Protein AF-A0A356VYY8-F1 (afdb_monomer)

Nearest PDB structures (foldseek):
  8age-assembly1_A  TM=6.177E-01  e=4.847E-01  Saccharomyces cerevisiae

Radius of gyration: 19.83 Å; Cα contacts (8 Å, |Δi|>4): 310; chains: 1; bounding box: 55×35×54 Å

Foldseek 3Di:
DALVCLLVLQLVVLLVVLVVVCCVVQAPPNHDDFPADDLLVVQQLVLLLVVLCVLVVNADQQFDCPPPRTHRNLVVCQAQPLDPLSVCSVVDHSVCSRRVLSVLLSVLLSLLLNLQLVLCVVVPVPDGNVRSSVRSSCLSVDPCCVPCVNSVLVSQLSSLVSQLVVQLVCCQPPVRLVSNLQSLLSSCSSHVVCNVVVVVVSVVVLVVCCVPPNDPVCSVVSVVSVVVSNVSSVVVCCVSVPD

pLDDT: mean 92.06, std 8.02, range [55.75, 98.44]

Mean predicted aligned error: 4.68 Å

Sequence (243 aa):
MSKRHSFWAAPALTAAVLLSVYAAYGLYPFGTHTVSWCDMNQQVIPFLMDFGDILRGKTGLFLNLQNGAGMNFWGVFLFFLSSPFSFLAAFVEKGQMYYFVNILLLLKMMTCSVCACLFFVRRFPQLDFLQTTALGVMYAFCGYTMFYYQNIVWLDVMSLFPLLLLGFGRLIRRGKILLYTLAFAAVLTVNFYLCYMVTAFLVLAFGAYLLLCVKREERRGKILLFGLSTLTGALMTGVVWLP

Structure (mmCIF, N/CA/C/O backbone):
data_AF-A0A356VYY8-F1
#
_entry.id   AF-A0A356VYY8-F1
#
loop_
_atom_site.group_PDB
_atom_site.id
_atom_site.type_symbol
_atom_site.label_atom_id
_atom_site.label_alt_id
_atom_site.label_comp_id
_atom_site.label_asym_id
_atom_site.label_entity_id
_atom_site.label_seq_id
_atom_site.pdbx_PDB_ins_code
_atom_site.Cartn_x
_atom_site.Cartn_y
_atom_site.Cartn_z
_atom_site.occupancy
_atom_site.B_iso_or_equiv
_atom_site.auth_seq_id
_atom_site.auth_comp_id
_atom_site.auth_asym_id
_atom_site.auth_atom_id
_atom_site.pdbx_PDB_model_num
ATOM 1 N N . MET A 1 1 ? 11.292 15.832 17.774 1.00 66.69 1 MET A N 1
ATOM 2 C CA . MET A 1 1 ? 10.715 15.891 16.406 1.00 66.69 1 MET A CA 1
ATOM 3 C C . MET A 1 1 ? 9.224 15.581 16.463 1.00 66.69 1 MET A C 1
ATOM 5 O O . MET A 1 1 ? 8.836 14.693 17.210 1.00 66.69 1 MET A O 1
ATOM 9 N N . SER A 1 2 ? 8.377 16.293 15.707 1.00 80.06 2 SER A N 1
ATOM 10 C CA . SER A 1 2 ? 6.934 15.981 15.663 1.00 80.06 2 SER A CA 1
ATOM 11 C C . SER A 1 2 ? 6.681 14.603 15.047 1.00 80.06 2 SER A C 1
ATOM 13 O O . SER A 1 2 ? 7.279 14.266 14.027 1.00 80.06 2 SER A O 1
ATOM 15 N N . LYS A 1 3 ? 5.738 13.848 15.619 1.00 80.38 3 LYS A N 1
ATOM 16 C CA . LYS A 1 3 ? 5.298 12.521 15.154 1.00 80.38 3 LYS A CA 1
ATOM 17 C C . LYS A 1 3 ? 4.806 12.511 13.701 1.00 80.38 3 LYS A C 1
ATOM 19 O O . LYS A 1 3 ? 4.837 11.484 13.037 1.00 80.38 3 LYS A O 1
ATOM 24 N N . ARG A 1 4 ? 4.382 13.663 13.170 1.00 84.44 4 ARG A N 1
ATOM 25 C CA . ARG A 1 4 ? 3.999 13.794 11.753 1.00 84.44 4 ARG A CA 1
ATOM 26 C C . ARG A 1 4 ? 5.180 13.619 10.797 1.00 84.44 4 ARG A C 1
ATOM 28 O O . ARG A 1 4 ? 4.967 13.180 9.674 1.00 84.44 4 ARG A O 1
ATOM 35 N N . HIS A 1 5 ? 6.408 13.895 11.239 1.00 90.62 5 HIS A N 1
ATOM 36 C CA . HIS A 1 5 ? 7.598 13.665 10.418 1.00 90.62 5 HIS A CA 1
ATOM 37 C C . HIS A 1 5 ? 7.853 12.175 10.165 1.00 90.62 5 HIS A C 1
ATOM 39 O O . HIS A 1 5 ? 8.545 11.849 9.206 1.00 90.62 5 HIS A O 1
ATOM 45 N N . SER A 1 6 ? 7.263 11.264 10.955 1.00 90.25 6 SER A N 1
ATOM 46 C CA . SER A 1 6 ? 7.375 9.819 10.719 1.00 90.25 6 SER A CA 1
ATOM 47 C C . SER A 1 6 ? 6.840 9.410 9.345 1.00 90.25 6 SER A C 1
ATOM 49 O O . SER A 1 6 ? 7.325 8.438 8.781 1.00 90.25 6 SER A O 1
ATOM 51 N N . PHE A 1 7 ? 5.900 10.170 8.766 1.00 92.62 7 PHE A N 1
ATOM 52 C CA . PHE A 1 7 ? 5.378 9.902 7.420 1.00 92.62 7 PHE A CA 1
ATOM 53 C C . PHE A 1 7 ? 6.417 10.086 6.311 1.00 92.62 7 PHE A C 1
ATOM 55 O O . PHE A 1 7 ? 6.259 9.502 5.249 1.00 92.62 7 PHE A O 1
ATOM 62 N N . TRP A 1 8 ? 7.477 10.857 6.559 1.00 94.62 8 TRP A N 1
ATOM 63 C CA . TRP A 1 8 ? 8.580 11.050 5.615 1.00 94.62 8 TRP A CA 1
ATOM 64 C C . TRP A 1 8 ? 9.828 10.284 6.047 1.00 94.62 8 TRP A C 1
ATOM 66 O O . TRP A 1 8 ? 10.513 9.696 5.218 1.00 94.62 8 TRP A O 1
ATOM 76 N N . ALA A 1 9 ? 10.093 10.232 7.353 1.00 96.06 9 ALA A N 1
ATOM 77 C CA . ALA A 1 9 ? 11.253 9.537 7.893 1.00 96.06 9 ALA A CA 1
ATOM 78 C C . ALA A 1 9 ? 11.191 8.022 7.655 1.00 96.06 9 ALA A C 1
ATOM 80 O O . ALA A 1 9 ? 12.201 7.427 7.301 1.00 96.06 9 ALA A O 1
ATOM 81 N N . ALA A 1 10 ? 10.019 7.396 7.807 1.00 96.69 10 ALA A N 1
ATOM 82 C CA . ALA A 1 10 ? 9.875 5.953 7.637 1.00 96.69 10 ALA A CA 1
ATOM 83 C C . ALA A 1 10 ? 10.127 5.471 6.198 1.00 96.69 10 ALA A C 1
ATOM 85 O O . ALA A 1 10 ? 10.974 4.595 6.033 1.00 96.69 10 ALA A O 1
ATOM 86 N N . PRO A 1 11 ? 9.499 6.032 5.141 1.00 97.62 11 PRO A N 1
ATOM 87 C CA . PRO A 1 11 ? 9.832 5.643 3.771 1.00 97.62 11 PRO A CA 1
ATOM 88 C C . PRO A 1 11 ? 11.268 6.005 3.400 1.00 97.62 11 PRO A C 1
ATOM 90 O O . PRO A 1 11 ? 11.911 5.219 2.717 1.00 97.62 11 PRO A O 1
ATOM 93 N N . ALA A 1 12 ? 11.792 7.150 3.854 1.00 98.06 12 ALA A N 1
ATOM 94 C CA . ALA A 1 12 ? 13.172 7.538 3.570 1.00 98.06 12 ALA A CA 1
ATOM 95 C C . ALA A 1 12 ? 14.175 6.561 4.196 1.00 98.06 12 ALA A C 1
ATOM 97 O O . ALA A 1 12 ? 15.125 6.152 3.535 1.00 98.06 12 ALA A O 1
ATOM 98 N N . LEU A 1 13 ? 13.940 6.131 5.439 1.00 98.00 13 LEU A N 1
ATOM 99 C CA . LEU A 1 13 ? 14.772 5.132 6.101 1.00 98.00 13 LEU A CA 1
ATOM 100 C C . LEU A 1 13 ? 14.615 3.753 5.448 1.00 98.00 13 LEU A C 1
ATOM 102 O O . LEU A 1 13 ? 15.611 3.071 5.232 1.00 98.00 13 LEU A O 1
ATOM 106 N N . THR A 1 14 ? 13.394 3.363 5.065 1.00 98.38 14 THR A N 1
ATOM 107 C CA . THR A 1 14 ? 13.168 2.133 4.294 1.00 98.38 14 THR A CA 1
ATOM 108 C C . THR A 1 14 ? 13.942 2.149 2.978 1.00 98.38 14 THR A C 1
ATOM 110 O O . THR A 1 14 ? 14.605 1.168 2.646 1.00 98.38 14 THR A O 1
ATOM 113 N N . ALA A 1 15 ? 13.905 3.274 2.264 1.00 98.38 15 ALA A N 1
ATOM 114 C CA . ALA A 1 15 ? 14.651 3.457 1.032 1.00 98.38 15 ALA A CA 1
ATOM 115 C C . ALA A 1 15 ? 16.159 3.405 1.271 1.00 98.38 15 ALA A C 1
ATOM 117 O O . ALA A 1 15 ? 16.848 2.685 0.565 1.00 98.38 15 ALA A O 1
ATOM 118 N N . ALA A 1 16 ? 16.668 4.105 2.286 1.00 98.38 16 ALA A N 1
ATOM 119 C CA . ALA A 1 16 ? 18.091 4.120 2.610 1.00 98.38 16 ALA A CA 1
ATOM 120 C C . ALA A 1 16 ? 18.631 2.715 2.918 1.00 98.38 16 ALA A C 1
ATOM 122 O O . ALA A 1 16 ? 19.694 2.351 2.425 1.00 98.38 16 ALA A O 1
ATOM 123 N N . VAL A 1 17 ? 17.884 1.911 3.682 1.00 98.25 17 VAL A N 1
ATOM 124 C CA . VAL A 1 17 ? 18.267 0.526 3.999 1.00 98.25 17 VAL A CA 1
ATOM 125 C C . VAL A 1 17 ? 18.224 -0.362 2.755 1.00 98.25 17 VAL A C 1
ATOM 127 O O . VAL A 1 17 ? 19.149 -1.131 2.524 1.00 98.25 17 VAL A O 1
ATOM 130 N N . LEU A 1 18 ? 17.184 -0.266 1.922 1.00 98.00 18 LEU A N 1
ATOM 131 C CA . LEU A 1 18 ? 17.123 -1.092 0.713 1.00 98.00 18 LEU A CA 1
ATOM 132 C C . LEU A 1 18 ? 18.189 -0.678 -0.314 1.00 98.00 18 LEU A C 1
ATOM 134 O O . LEU A 1 18 ? 18.828 -1.528 -0.925 1.00 98.00 18 LEU A O 1
ATOM 138 N N . LEU A 1 19 ? 18.425 0.625 -0.472 1.00 98.25 19 LEU A N 1
ATOM 139 C CA . LEU A 1 19 ? 19.441 1.164 -1.372 1.00 98.25 19 LEU A CA 1
ATOM 140 C C . LEU A 1 19 ? 20.862 0.834 -0.908 1.00 98.25 19 LEU A C 1
ATOM 142 O O . LEU A 1 19 ? 21.721 0.619 -1.757 1.00 98.25 19 LEU A O 1
ATOM 146 N N . SER A 1 20 ? 21.126 0.747 0.401 1.00 98.19 20 SER A N 1
ATOM 147 C CA . SER A 1 20 ? 22.436 0.300 0.888 1.00 98.19 20 SER A CA 1
ATOM 148 C C . SER A 1 20 ? 22.688 -1.172 0.561 1.00 98.19 20 SER A C 1
ATOM 150 O O . SER A 1 20 ? 23.794 -1.519 0.152 1.00 98.19 20 SER A O 1
ATOM 152 N N . VAL A 1 21 ? 21.655 -2.022 0.636 1.00 97.06 21 VAL A N 1
ATOM 153 C CA . VAL A 1 21 ? 21.721 -3.404 0.135 1.00 97.06 21 VAL A CA 1
ATOM 154 C C . VAL A 1 21 ? 21.967 -3.407 -1.373 1.00 97.06 21 VAL A C 1
ATOM 156 O O . VAL A 1 21 ? 22.834 -4.137 -1.847 1.00 97.06 21 VAL A O 1
ATOM 159 N N . TYR A 1 22 ? 21.273 -2.559 -2.135 1.00 97.81 22 TYR A N 1
ATOM 160 C CA . TYR A 1 22 ? 21.489 -2.484 -3.580 1.00 97.81 22 TYR A CA 1
ATOM 161 C C . TYR A 1 22 ? 22.918 -2.069 -3.931 1.00 97.81 22 TYR A C 1
ATOM 163 O O . TYR A 1 22 ? 23.530 -2.684 -4.799 1.00 97.81 22 TYR A O 1
ATOM 171 N N . ALA A 1 23 ? 23.474 -1.085 -3.225 1.00 97.75 23 ALA A N 1
ATOM 172 C CA . ALA A 1 23 ? 24.856 -0.661 -3.405 1.00 97.75 23 ALA A CA 1
ATOM 173 C C . ALA A 1 23 ? 25.851 -1.776 -3.045 1.00 97.75 23 ALA A C 1
ATOM 175 O O . ALA A 1 23 ? 26.786 -2.023 -3.802 1.00 97.75 23 ALA A O 1
ATOM 176 N N . ALA A 1 24 ? 25.631 -2.487 -1.934 1.00 97.88 24 ALA A N 1
ATOM 177 C CA . ALA A 1 24 ? 26.521 -3.552 -1.472 1.00 97.88 24 ALA A CA 1
ATOM 178 C C . ALA A 1 24 ? 26.580 -4.759 -2.426 1.00 97.88 24 ALA A C 1
ATOM 180 O O . ALA A 1 24 ? 27.632 -5.379 -2.557 1.00 97.88 24 ALA A O 1
ATOM 181 N N . TYR A 1 25 ? 25.471 -5.078 -3.100 1.00 96.81 25 TYR A N 1
ATOM 182 C CA . TYR A 1 25 ? 25.366 -6.221 -4.016 1.00 96.81 25 TYR A CA 1
ATOM 183 C C . TYR A 1 25 ? 25.390 -5.829 -5.504 1.00 96.81 25 TYR A C 1
ATOM 185 O O . TYR A 1 25 ? 25.130 -6.671 -6.361 1.00 96.81 25 TYR A O 1
ATOM 193 N N . GLY A 1 26 ? 25.679 -4.566 -5.838 1.00 96.88 26 GLY A N 1
ATOM 194 C CA . GLY A 1 26 ? 25.742 -4.101 -7.230 1.00 96.88 26 GLY A CA 1
ATOM 195 C C . GLY A 1 26 ? 24.407 -4.200 -7.980 1.00 96.88 26 GLY A C 1
ATOM 196 O O . GLY A 1 26 ? 24.384 -4.420 -9.192 1.00 96.88 26 GLY A O 1
ATOM 197 N N . LEU A 1 27 ? 23.285 -4.067 -7.270 1.00 97.56 27 LEU A N 1
ATOM 198 C CA . LEU A 1 27 ? 21.948 -4.042 -7.858 1.00 97.56 27 LEU A CA 1
ATOM 199 C C . LEU A 1 27 ? 21.656 -2.654 -8.446 1.00 97.56 27 LEU A C 1
ATOM 201 O O . LEU A 1 27 ? 22.068 -1.628 -7.897 1.00 97.56 27 LEU A O 1
ATOM 205 N N . TYR A 1 28 ? 20.898 -2.600 -9.541 1.00 96.69 28 TYR A N 1
ATOM 206 C CA . TYR A 1 28 ? 20.421 -1.333 -10.104 1.00 96.69 28 TYR A CA 1
ATOM 207 C C . TYR A 1 28 ? 19.652 -0.516 -9.043 1.00 96.69 28 TYR A C 1
ATOM 209 O O . TYR A 1 28 ? 18.790 -1.091 -8.367 1.00 96.69 28 TYR A O 1
ATOM 217 N N . PRO A 1 29 ? 19.931 0.796 -8.877 1.00 95.75 29 PRO A N 1
ATOM 218 C CA . PRO A 1 29 ? 20.652 1.672 -9.814 1.00 95.75 29 PRO A CA 1
ATOM 219 C C . PRO A 1 29 ? 22.180 1.765 -9.642 1.00 95.75 29 PRO A C 1
ATOM 221 O O . PRO A 1 29 ? 22.815 2.485 -10.405 1.00 95.75 29 PRO A O 1
ATOM 224 N N . PHE A 1 30 ? 22.787 1.074 -8.673 1.00 96.56 30 PHE A N 1
ATOM 225 C CA . PHE A 1 30 ? 24.228 1.193 -8.385 1.00 96.56 30 PHE A CA 1
ATOM 226 C C . PHE A 1 30 ? 25.106 0.191 -9.145 1.00 96.56 30 PHE A C 1
ATOM 228 O O . PHE A 1 30 ? 26.324 0.343 -9.178 1.00 96.56 30 PHE A O 1
ATOM 235 N N . GLY A 1 31 ? 24.500 -0.816 -9.769 1.00 94.12 31 GLY A N 1
ATOM 236 C CA . GLY A 1 31 ? 25.186 -1.755 -10.647 1.00 94.12 31 GLY A CA 1
ATOM 237 C C . GLY A 1 31 ? 24.239 -2.390 -11.662 1.00 94.12 31 GLY A C 1
ATOM 238 O O . GLY A 1 31 ? 23.172 -1.850 -11.959 1.00 94.12 31 GLY A O 1
ATOM 239 N N . THR A 1 32 ? 24.648 -3.530 -12.213 1.00 94.25 32 THR A N 1
ATOM 240 C CA . THR A 1 32 ? 23.975 -4.222 -13.325 1.00 94.25 32 THR A CA 1
ATOM 241 C C . THR A 1 32 ? 23.239 -5.489 -12.892 1.00 94.25 32 THR A C 1
ATOM 243 O O . THR A 1 32 ? 22.730 -6.228 -13.733 1.00 94.25 32 THR A O 1
ATOM 246 N N . HIS A 1 33 ? 23.151 -5.765 -11.591 1.00 95.44 33 HIS A N 1
ATOM 247 C CA . HIS A 1 33 ? 22.366 -6.885 -11.085 1.00 95.44 33 HIS A CA 1
ATOM 248 C C . HIS A 1 33 ? 20.903 -6.487 -10.829 1.00 95.44 33 HIS A C 1
ATOM 250 O O . HIS A 1 33 ? 20.557 -5.320 -10.610 1.00 95.44 33 HIS A O 1
ATOM 256 N N . THR A 1 34 ? 20.024 -7.485 -10.837 1.00 94.50 34 THR A N 1
ATOM 257 C CA . THR A 1 34 ? 18.587 -7.345 -10.574 1.00 94.50 34 THR A CA 1
ATOM 258 C C . THR A 1 34 ? 18.192 -8.143 -9.337 1.00 94.50 34 THR A C 1
ATOM 260 O O . THR A 1 34 ? 18.774 -9.185 -9.049 1.00 94.50 34 THR A O 1
ATOM 263 N N . VAL A 1 35 ? 17.192 -7.645 -8.608 1.00 94.62 35 VAL A N 1
ATOM 264 C CA . VAL A 1 35 ? 16.574 -8.334 -7.469 1.00 94.62 35 VAL A CA 1
ATOM 265 C C . VAL A 1 35 ? 15.668 -9.484 -7.928 1.00 94.62 35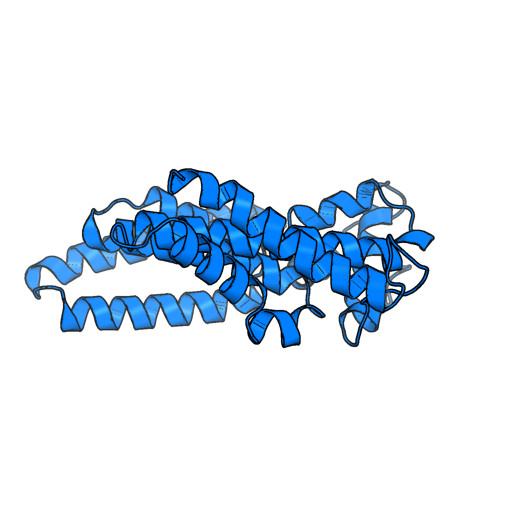 VAL A C 1
ATOM 267 O O . VAL A 1 35 ? 15.114 -10.201 -7.102 1.00 94.62 35 VAL A O 1
ATOM 270 N N . SER A 1 36 ? 15.479 -9.660 -9.241 1.00 93.00 36 SER A N 1
ATOM 271 C CA . SER A 1 36 ? 14.571 -10.661 -9.790 1.00 93.00 36 SER A CA 1
ATOM 272 C C . SER A 1 36 ? 14.930 -12.074 -9.328 1.00 93.00 36 SER A C 1
ATOM 274 O O . SER A 1 36 ? 16.027 -12.567 -9.593 1.00 93.00 36 SER A O 1
ATOM 276 N N . TRP A 1 37 ? 13.967 -12.749 -8.706 1.00 91.38 37 TRP A N 1
ATOM 277 C CA . TRP A 1 37 ? 14.107 -14.110 -8.201 1.00 91.38 37 TRP A CA 1
ATOM 278 C C . TRP A 1 37 ? 12.808 -14.903 -8.404 1.00 91.38 37 TRP A C 1
ATOM 280 O O . TRP A 1 37 ? 11.723 -14.327 -8.311 1.00 91.38 37 TRP A O 1
ATOM 290 N N . CYS A 1 38 ? 12.916 -16.213 -8.673 1.00 92.06 38 CYS A N 1
ATOM 291 C CA . CYS A 1 38 ? 11.786 -17.150 -8.809 1.00 92.06 38 CYS A CA 1
ATOM 292 C C . CYS A 1 38 ? 10.666 -16.604 -9.724 1.00 92.06 38 CYS A C 1
ATOM 294 O O . CYS A 1 38 ? 10.937 -16.221 -10.867 1.00 92.06 38 CYS A O 1
ATOM 296 N N . ASP A 1 39 ? 9.438 -16.518 -9.207 1.00 90.31 39 ASP A N 1
ATOM 297 C CA . ASP A 1 39 ? 8.227 -16.055 -9.895 1.00 90.31 39 ASP A CA 1
ATOM 298 C C . ASP A 1 39 ? 8.407 -14.665 -10.515 1.00 90.31 39 ASP A C 1
ATOM 300 O O . ASP A 1 39 ? 7.856 -14.378 -11.578 1.00 90.31 39 ASP A O 1
ATOM 304 N N . MET A 1 40 ? 9.227 -13.801 -9.902 1.00 94.38 40 MET A N 1
ATOM 305 C CA . MET A 1 40 ? 9.474 -12.471 -10.451 1.00 94.38 40 MET A CA 1
ATOM 306 C C . MET A 1 40 ? 10.138 -12.555 -11.824 1.00 94.38 40 MET A C 1
ATOM 308 O O . MET A 1 40 ? 9.741 -11.855 -12.752 1.00 94.38 40 MET A O 1
ATOM 312 N N . ASN A 1 41 ? 11.146 -13.421 -11.944 1.00 93.25 41 ASN A N 1
ATOM 313 C CA . ASN A 1 41 ? 11.886 -13.623 -13.184 1.00 93.25 41 ASN A CA 1
ATOM 314 C C . ASN A 1 41 ? 11.052 -14.414 -14.203 1.00 93.25 41 ASN A C 1
ATOM 316 O O . ASN A 1 41 ? 11.020 -14.074 -15.381 1.00 93.25 41 ASN A O 1
ATOM 320 N N . GLN A 1 42 ? 10.340 -15.444 -13.742 1.00 90.38 42 GLN A N 1
ATOM 321 C CA . GLN A 1 42 ? 9.601 -16.358 -14.615 1.00 90.38 42 GLN A CA 1
ATOM 322 C C . GLN A 1 42 ? 8.271 -15.790 -15.127 1.00 90.38 42 GLN A C 1
ATOM 324 O O . GLN A 1 42 ? 7.834 -16.167 -16.211 1.00 90.38 42 GLN A O 1
ATOM 329 N N . GLN A 1 43 ? 7.612 -14.921 -14.355 1.00 90.94 43 GLN A N 1
ATOM 330 C CA . GLN A 1 43 ? 6.241 -14.477 -14.629 1.00 90.94 43 GLN A CA 1
ATOM 331 C C . GLN A 1 43 ? 6.090 -12.957 -14.562 1.00 90.94 43 GLN A C 1
ATOM 333 O O . GLN A 1 43 ? 5.699 -12.340 -15.550 1.00 90.94 43 GLN A O 1
ATOM 338 N N . VAL A 1 44 ? 6.424 -12.328 -13.428 1.00 93.25 44 VAL A N 1
ATOM 339 C CA . VAL A 1 44 ? 6.114 -10.901 -13.201 1.00 93.25 44 VAL A CA 1
ATOM 340 C C . VAL A 1 44 ? 6.786 -9.997 -14.235 1.00 93.25 44 VAL A C 1
ATOM 342 O O . VAL A 1 44 ? 6.131 -9.121 -14.797 1.00 93.25 44 VAL A O 1
ATOM 345 N N . ILE A 1 45 ? 8.078 -10.199 -14.501 1.00 95.12 45 ILE A N 1
ATOM 346 C CA . ILE A 1 45 ? 8.833 -9.382 -15.458 1.00 95.12 45 ILE A CA 1
ATOM 347 C C . ILE A 1 45 ? 8.326 -9.579 -16.895 1.00 95.12 45 ILE A C 1
ATOM 349 O O . ILE A 1 45 ? 8.015 -8.563 -17.520 1.00 95.12 45 ILE A O 1
ATOM 353 N N . PRO A 1 46 ? 8.180 -10.814 -17.420 1.00 93.00 46 PRO A N 1
ATOM 354 C CA . PRO A 1 46 ? 7.542 -11.039 -18.717 1.00 93.00 46 PRO A CA 1
ATOM 355 C C . PRO A 1 46 ? 6.170 -10.367 -18.838 1.00 93.00 46 PRO A C 1
ATOM 357 O O . PRO A 1 46 ? 5.931 -9.620 -19.783 1.00 93.00 46 PRO A O 1
ATOM 360 N N . PHE A 1 47 ? 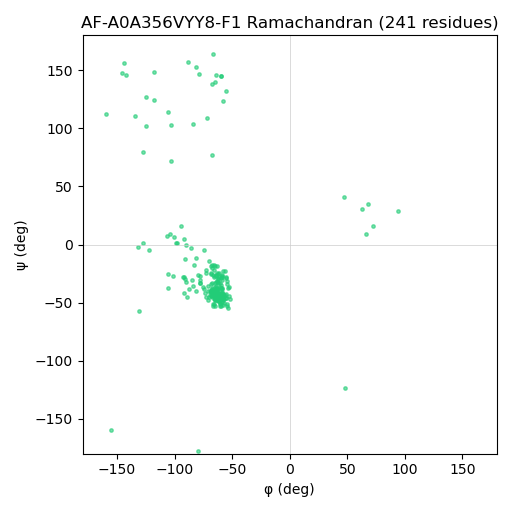5.300 -10.513 -17.833 1.00 92.50 47 PHE A N 1
ATOM 361 C CA . PHE A 1 47 ? 3.989 -9.867 -17.867 1.00 92.50 47 PHE A CA 1
ATOM 362 C C . PHE A 1 47 ? 4.091 -8.337 -17.855 1.00 92.50 47 PHE A C 1
ATOM 364 O O . PHE A 1 47 ? 3.341 -7.679 -18.572 1.00 92.50 47 PHE A O 1
ATOM 371 N N . LEU A 1 48 ? 5.019 -7.743 -17.095 1.00 94.12 48 LEU A N 1
ATOM 372 C CA . LEU A 1 48 ? 5.262 -6.294 -17.129 1.00 94.12 48 LEU A CA 1
ATOM 373 C C . LEU A 1 48 ? 5.756 -5.821 -18.500 1.00 94.12 48 LEU A C 1
ATOM 375 O O . LEU A 1 48 ? 5.363 -4.744 -18.950 1.00 94.12 48 LEU A O 1
ATOM 379 N N . MET A 1 49 ? 6.604 -6.607 -19.168 1.00 93.62 49 MET A N 1
ATOM 380 C CA . MET A 1 49 ? 7.051 -6.317 -20.529 1.00 93.62 49 MET A CA 1
ATOM 381 C C . MET A 1 49 ? 5.875 -6.288 -21.505 1.00 93.62 49 MET A C 1
ATOM 383 O O . MET A 1 49 ? 5.730 -5.326 -22.260 1.00 93.62 49 MET A O 1
ATOM 387 N N . ASP A 1 50 ? 5.013 -7.298 -21.446 1.00 90.88 50 ASP A N 1
ATOM 388 C CA . ASP A 1 50 ? 3.847 -7.399 -22.321 1.00 90.88 50 ASP A CA 1
ATOM 389 C C . ASP A 1 50 ? 2.818 -6.312 -22.020 1.00 90.88 50 ASP A C 1
ATOM 391 O O . ASP A 1 50 ? 2.281 -5.692 -22.936 1.00 90.88 50 ASP A O 1
ATOM 395 N N . PHE A 1 51 ? 2.606 -5.998 -20.739 1.00 92.38 51 PHE A N 1
ATOM 396 C CA . PHE A 1 51 ? 1.774 -4.872 -20.336 1.00 92.38 51 PHE A CA 1
ATOM 397 C C . PHE A 1 51 ? 2.322 -3.553 -20.882 1.00 92.38 51 PHE A C 1
ATOM 399 O O . PHE A 1 51 ? 1.568 -2.739 -21.406 1.00 92.38 51 PHE A O 1
ATOM 406 N N . GLY A 1 52 ? 3.640 -3.355 -20.823 1.00 92.69 52 GLY A N 1
ATOM 407 C CA . GLY A 1 52 ? 4.301 -2.193 -21.404 1.00 92.69 52 GLY A CA 1
ATOM 408 C C . GLY A 1 52 ? 4.144 -2.095 -22.926 1.00 92.69 52 GLY A C 1
ATOM 409 O O . GLY A 1 52 ? 4.080 -0.984 -23.451 1.00 92.69 52 GLY A O 1
ATOM 410 N N . ASP A 1 53 ? 4.086 -3.214 -23.649 1.00 91.00 53 ASP A N 1
ATOM 411 C CA . ASP A 1 53 ? 3.815 -3.231 -25.092 1.00 91.00 53 ASP A CA 1
ATOM 412 C C . ASP A 1 53 ? 2.327 -2.955 -25.394 1.00 91.00 53 ASP A C 1
ATOM 414 O O . ASP A 1 53 ? 2.028 -2.184 -26.311 1.00 91.00 53 ASP A O 1
ATOM 418 N N . ILE A 1 54 ? 1.404 -3.479 -24.578 1.00 90.62 54 ILE A N 1
ATOM 419 C CA . ILE A 1 54 ? -0.040 -3.188 -24.654 1.00 90.62 54 ILE A CA 1
ATOM 420 C C . ILE A 1 54 ? -0.312 -1.698 -24.410 1.00 90.62 54 ILE A C 1
ATOM 422 O O . ILE A 1 54 ? -1.009 -1.061 -25.196 1.00 90.62 54 ILE A O 1
ATOM 426 N N . LEU A 1 55 ? 0.287 -1.105 -23.371 1.00 90.50 55 LEU A N 1
ATOM 427 C CA . LEU A 1 55 ? 0.134 0.323 -23.061 1.00 90.50 55 LEU A CA 1
ATOM 428 C C . LEU A 1 55 ? 0.663 1.235 -24.178 1.00 90.50 55 LEU A C 1
ATOM 430 O O . LEU A 1 55 ? 0.211 2.369 -24.311 1.00 90.50 55 LEU A O 1
ATOM 434 N N . ARG A 1 56 ? 1.605 0.745 -24.992 1.00 89.69 56 ARG A N 1
ATOM 435 C CA . ARG A 1 56 ? 2.152 1.457 -26.159 1.00 89.69 56 ARG A CA 1
ATOM 436 C C . ARG A 1 56 ? 1.409 1.153 -27.461 1.00 89.69 56 ARG A C 1
ATOM 438 O O . ARG A 1 56 ? 1.845 1.606 -28.514 1.00 89.69 56 ARG A O 1
ATOM 445 N N . GLY A 1 57 ? 0.325 0.379 -27.406 1.00 85.19 57 GLY A N 1
ATOM 446 C CA . GLY A 1 57 ? -0.486 0.025 -28.570 1.00 85.19 57 GLY A CA 1
ATOM 447 C C . GLY A 1 57 ? 0.175 -0.967 -29.528 1.00 85.19 57 GLY A C 1
ATOM 448 O O . GLY A 1 57 ? -0.276 -1.095 -30.662 1.00 85.19 57 GLY A O 1
ATOM 449 N N . LYS A 1 58 ? 1.235 -1.671 -29.107 1.00 83.19 58 LYS A N 1
ATOM 450 C CA . LYS A 1 58 ? 1.901 -2.674 -29.956 1.00 83.19 58 LYS A CA 1
ATOM 451 C C . LYS A 1 58 ? 1.132 -3.993 -30.020 1.00 83.19 58 LYS A C 1
ATOM 453 O O . LYS A 1 58 ? 1.245 -4.706 -31.013 1.00 83.19 58 LYS A O 1
ATOM 458 N N . THR A 1 59 ? 0.353 -4.298 -28.979 1.00 79.88 59 THR A N 1
ATOM 459 C CA . THR A 1 59 ? -0.403 -5.550 -28.865 1.00 79.88 59 THR A CA 1
ATOM 460 C C . THR A 1 59 ? -1.756 -5.335 -28.183 1.00 79.88 59 THR A C 1
ATOM 462 O O . THR A 1 59 ? -1.941 -4.370 -27.443 1.00 79.88 59 THR A O 1
ATOM 465 N N . GLY A 1 60 ? -2.717 -6.228 -28.440 1.00 76.00 60 GLY A N 1
ATOM 466 C CA . GLY A 1 60 ? -4.060 -6.178 -27.861 1.00 76.00 60 GLY A CA 1
ATOM 467 C C . GLY A 1 60 ? -4.156 -6.759 -26.444 1.00 76.00 60 GLY A C 1
ATOM 468 O O . GLY A 1 60 ? -3.407 -7.657 -26.070 1.00 76.00 60 GLY A O 1
ATOM 469 N N . LEU A 1 61 ? -5.131 -6.264 -25.673 1.00 75.62 61 LEU A N 1
ATOM 470 C CA . LEU A 1 61 ? -5.402 -6.663 -24.282 1.00 75.62 61 LEU A CA 1
ATOM 471 C C . LEU A 1 61 ? -6.139 -8.013 -24.158 1.00 75.62 61 LEU A C 1
ATOM 473 O O . LEU A 1 61 ? -5.929 -8.754 -23.205 1.00 75.62 61 LEU A O 1
ATOM 477 N N . PHE A 1 62 ? -7.011 -8.346 -25.112 1.00 71.62 62 PHE A N 1
ATOM 478 C CA . PHE A 1 62 ? -7.863 -9.543 -25.029 1.00 71.62 62 PHE A CA 1
ATOM 479 C C . PHE A 1 62 ? -7.361 -10.716 -25.873 1.00 71.62 62 PHE A C 1
ATOM 481 O O . PHE A 1 62 ? -7.612 -11.866 -25.525 1.00 71.62 62 PHE A O 1
ATOM 488 N N . LEU A 1 63 ? -6.627 -10.429 -26.952 1.00 64.31 63 LEU A N 1
ATOM 489 C CA . LEU A 1 63 ? -6.001 -11.427 -27.810 1.00 64.31 63 LEU A CA 1
ATOM 490 C C . LEU A 1 63 ? -4.563 -11.002 -28.100 1.00 64.31 63 LEU A C 1
ATOM 492 O O . LEU A 1 63 ? -4.321 -10.039 -28.828 1.00 64.31 63 LEU A O 1
ATOM 496 N N . ASN A 1 64 ? -3.618 -11.749 -27.539 1.00 66.31 64 ASN A N 1
ATOM 497 C CA . ASN A 1 64 ? -2.203 -11.608 -27.838 1.00 66.31 64 ASN A CA 1
ATOM 498 C C . ASN A 1 64 ? -1.648 -12.963 -28.297 1.00 66.31 64 ASN A C 1
ATOM 500 O O . ASN A 1 64 ? -1.369 -13.840 -27.484 1.00 66.31 64 ASN A O 1
ATOM 504 N N . LEU A 1 65 ? -1.474 -13.123 -29.611 1.00 64.38 65 LEU A N 1
ATOM 505 C CA . LEU A 1 65 ? -0.906 -14.338 -30.211 1.00 64.38 65 LEU A CA 1
ATOM 506 C C . LEU A 1 65 ? 0.598 -14.503 -29.930 1.00 64.38 65 LEU A C 1
ATOM 508 O O . LEU A 1 65 ? 1.130 -15.593 -30.121 1.00 64.38 65 LEU A O 1
ATOM 512 N N . GLN A 1 66 ? 1.279 -13.450 -29.466 1.00 64.19 66 GLN A N 1
ATOM 513 C CA . GLN A 1 66 ? 2.690 -13.497 -29.073 1.00 64.19 66 GLN A CA 1
ATOM 514 C C . GLN A 1 66 ? 2.884 -14.014 -27.637 1.00 64.19 66 GLN A C 1
ATOM 516 O O . GLN A 1 66 ? 3.972 -14.477 -27.305 1.00 64.19 66 GLN A O 1
ATOM 521 N N . ASN A 1 67 ? 1.829 -14.017 -26.813 1.00 59.88 67 ASN A N 1
ATOM 522 C CA . ASN A 1 67 ? 1.872 -14.493 -25.432 1.00 59.88 67 ASN A CA 1
ATOM 523 C C . ASN A 1 67 ? 1.179 -15.846 -25.280 1.00 59.88 67 ASN A C 1
ATOM 525 O O . ASN A 1 67 ? -0.044 -15.937 -25.403 1.00 59.88 67 ASN A O 1
ATOM 529 N N . GLY A 1 68 ? 1.952 -16.887 -24.952 1.00 55.75 68 GLY A N 1
ATOM 530 C CA . GLY A 1 68 ? 1.438 -18.160 -24.427 1.00 55.75 68 GLY A CA 1
ATOM 531 C C . GLY A 1 68 ? 0.251 -18.762 -25.191 1.00 55.75 68 GLY A C 1
ATOM 532 O O . GLY A 1 68 ? -0.675 -19.253 -24.557 1.00 55.75 68 GLY A O 1
ATOM 533 N N . ALA A 1 69 ? 0.270 -18.702 -26.528 1.00 58.12 69 ALA A N 1
ATOM 534 C CA . ALA A 1 69 ? -0.762 -19.246 -27.421 1.00 58.12 69 ALA A CA 1
ATOM 535 C C . ALA A 1 69 ? -2.149 -18.555 -27.384 1.00 58.12 69 ALA A C 1
ATOM 537 O O . ALA A 1 69 ? -3.166 -19.210 -27.599 1.00 58.12 69 ALA A O 1
ATOM 538 N N . GLY A 1 70 ? -2.211 -17.231 -27.181 1.00 62.34 70 GLY A N 1
ATOM 539 C CA . GLY A 1 70 ? -3.466 -16.471 -27.311 1.00 62.34 70 GLY A CA 1
ATOM 540 C C . GLY A 1 70 ? -4.227 -16.274 -25.999 1.00 62.34 70 GLY A C 1
ATOM 541 O O . GLY A 1 70 ? -5.451 -16.159 -26.009 1.00 62.34 70 GLY A O 1
ATOM 542 N N . MET A 1 71 ? -3.520 -16.238 -24.865 1.00 65.75 71 MET A N 1
ATOM 543 C CA . MET A 1 71 ? -4.143 -16.016 -23.558 1.00 65.75 71 MET A CA 1
ATOM 544 C C . MET A 1 71 ? -4.789 -14.627 -23.441 1.00 65.75 71 MET A C 1
ATOM 546 O O . MET A 1 71 ? -4.268 -13.628 -23.941 1.00 65.75 71 MET A O 1
ATOM 550 N N . ASN A 1 72 ? -5.895 -14.563 -22.695 1.00 77.56 72 ASN A N 1
ATOM 551 C CA . ASN A 1 72 ? -6.538 -13.308 -22.318 1.00 77.56 72 ASN A CA 1
ATOM 552 C C . ASN A 1 72 ? -5.675 -12.572 -21.275 1.00 77.56 72 ASN A C 1
ATOM 554 O O . ASN A 1 72 ? -5.600 -12.985 -20.112 1.00 77.56 72 ASN A O 1
ATOM 558 N N . PHE A 1 73 ? -5.040 -11.468 -21.683 1.00 84.31 73 PHE A N 1
ATOM 559 C CA . PHE A 1 73 ? -4.159 -10.695 -20.807 1.00 84.31 73 PHE A CA 1
ATOM 560 C C . PHE A 1 73 ? -4.921 -9.988 -19.679 1.00 84.31 73 PHE A C 1
ATOM 562 O O . PHE A 1 73 ? -4.318 -9.665 -18.663 1.00 84.31 73 PHE A O 1
ATOM 569 N N . TRP A 1 74 ? -6.240 -9.799 -19.787 1.00 84.00 74 TRP A N 1
ATOM 570 C CA . TRP A 1 74 ? -7.043 -9.210 -18.712 1.00 84.00 74 TRP A CA 1
ATOM 571 C C . TRP A 1 74 ? -6.990 -10.046 -17.430 1.00 84.00 74 TRP A C 1
ATOM 573 O O . TRP A 1 74 ? -6.760 -9.511 -16.348 1.00 84.00 74 TRP A O 1
ATOM 583 N N . GLY A 1 75 ? -7.105 -11.373 -17.546 1.00 83.44 75 GLY A N 1
ATOM 584 C CA . GLY A 1 75 ? -6.983 -12.274 -16.395 1.00 83.44 75 GLY A CA 1
ATOM 585 C C . GLY A 1 75 ? -5.580 -12.252 -15.783 1.00 83.44 75 GLY A C 1
ATOM 586 O O . GLY A 1 75 ? -5.430 -12.205 -14.562 1.00 83.44 75 GLY A O 1
ATOM 587 N N . VAL A 1 76 ? -4.549 -12.212 -16.636 1.00 86.75 76 VAL A N 1
ATOM 588 C CA . VAL A 1 76 ? -3.145 -12.082 -16.211 1.00 86.75 76 VAL A CA 1
ATOM 589 C C . VAL A 1 76 ? -2.929 -10.761 -15.478 1.00 86.75 76 VAL A C 1
ATOM 591 O O . VAL A 1 76 ? -2.356 -10.747 -14.391 1.00 86.75 76 VAL A O 1
ATOM 594 N N . PHE A 1 77 ? -3.435 -9.660 -16.032 1.00 88.75 77 PHE A N 1
ATOM 595 C CA . PHE A 1 77 ? -3.351 -8.340 -15.429 1.00 88.75 77 PHE A CA 1
ATOM 596 C C . PHE A 1 77 ? -3.987 -8.336 -14.039 1.00 88.75 77 PHE A C 1
ATOM 598 O O . PHE A 1 77 ? -3.332 -7.969 -13.067 1.00 88.75 77 PHE A O 1
ATOM 605 N N . LEU A 1 78 ? -5.222 -8.821 -13.922 1.00 87.31 78 LEU A N 1
ATOM 606 C CA . LEU A 1 78 ? -5.962 -8.839 -12.662 1.00 87.31 78 LEU A CA 1
ATOM 607 C C . LEU A 1 78 ? -5.300 -9.686 -11.563 1.00 87.31 78 LEU A C 1
ATOM 609 O O . LEU A 1 78 ? -5.454 -9.378 -10.380 1.00 87.31 78 LEU A O 1
ATOM 613 N N . PHE A 1 79 ? -4.556 -10.734 -11.928 1.00 84.81 79 PHE A N 1
ATOM 614 C CA . PHE A 1 79 ? -3.861 -11.586 -10.960 1.00 84.81 79 PHE A CA 1
ATOM 615 C C . PHE A 1 79 ? -2.448 -11.090 -10.623 1.00 84.81 79 PHE A C 1
ATOM 617 O O . PHE A 1 79 ? -2.069 -11.056 -9.450 1.00 84.81 79 PHE A O 1
ATOM 624 N N . PHE A 1 80 ? -1.667 -10.709 -11.636 1.00 88.00 80 PHE A N 1
ATOM 625 C CA . PHE A 1 80 ? -0.227 -10.472 -11.503 1.00 88.00 80 PHE A CA 1
ATOM 626 C C . PHE A 1 80 ? 0.175 -9.002 -11.506 1.00 88.00 80 PHE A C 1
ATOM 628 O O . PHE A 1 80 ? 1.235 -8.682 -10.972 1.00 88.00 80 PHE A O 1
ATOM 635 N N . LEU A 1 81 ? -0.624 -8.113 -12.108 1.00 90.81 81 LEU A N 1
ATOM 636 C CA . LEU A 1 81 ? -0.199 -6.745 -12.417 1.00 90.81 81 LEU A CA 1
ATOM 637 C C . LEU A 1 81 ? -1.173 -5.646 -12.006 1.00 90.81 81 LEU A C 1
ATOM 639 O O . LEU A 1 81 ? -0.824 -4.485 -12.210 1.00 90.81 81 LEU A O 1
ATOM 643 N N . SER A 1 82 ? -2.341 -5.953 -11.440 1.00 91.94 82 SER A N 1
ATOM 644 C CA . SER A 1 82 ? -3.338 -4.951 -11.050 1.00 91.94 82 SER A CA 1
ATOM 645 C C . SER A 1 82 ? -2.823 -4.090 -9.893 1.00 91.94 82 SER A C 1
ATOM 647 O O . SER A 1 82 ? -3.152 -4.264 -8.728 1.00 91.94 82 SER A O 1
ATOM 649 N N . SER A 1 83 ? -1.943 -3.143 -10.201 1.00 92.69 83 SER A N 1
ATOM 650 C CA . SER A 1 83 ? -1.452 -2.159 -9.253 1.00 92.69 83 SER A CA 1
ATOM 651 C C . SER A 1 83 ? -1.203 -0.829 -9.948 1.00 92.69 83 SER A C 1
ATOM 653 O O . SER A 1 83 ? -0.750 -0.810 -11.097 1.00 92.69 83 SER A O 1
ATOM 655 N N . PRO A 1 84 ? -1.406 0.296 -9.241 1.00 92.50 84 PRO A N 1
ATOM 656 C CA . PRO A 1 84 ? -1.073 1.617 -9.765 1.00 92.50 84 PRO A CA 1
ATOM 657 C C . PRO A 1 84 ? 0.387 1.718 -10.222 1.00 92.50 84 PRO A C 1
ATOM 659 O O . PRO A 1 84 ? 0.686 2.385 -11.207 1.00 92.50 84 PRO A O 1
ATOM 662 N N . PHE A 1 85 ? 1.301 1.021 -9.542 1.00 95.00 85 PHE A N 1
ATOM 663 C CA . PHE A 1 85 ? 2.722 1.061 -9.874 1.00 95.00 85 PHE A CA 1
ATOM 664 C C . PHE A 1 85 ? 3.069 0.304 -11.159 1.00 95.00 85 PHE A C 1
ATOM 666 O O . PHE A 1 85 ? 4.061 0.632 -11.803 1.00 95.00 85 PHE A O 1
ATOM 673 N N . SER A 1 86 ? 2.265 -0.683 -11.557 1.00 94.38 86 SER A N 1
ATOM 674 C CA . SER A 1 86 ? 2.509 -1.458 -12.778 1.00 94.38 86 SER A CA 1
ATOM 675 C C . SER A 1 86 ? 2.379 -0.589 -14.031 1.00 94.38 86 SER A C 1
ATOM 677 O O . SER A 1 86 ? 3.071 -0.824 -15.016 1.00 94.38 86 SER A O 1
ATOM 679 N N . PHE A 1 87 ? 1.559 0.468 -13.985 1.00 94.69 87 PHE A N 1
ATOM 680 C CA . PHE A 1 87 ? 1.409 1.431 -15.084 1.00 94.69 87 PHE A CA 1
ATOM 681 C C . PHE A 1 87 ? 2.680 2.240 -15.364 1.00 94.69 87 PHE A C 1
ATOM 683 O O . PHE A 1 87 ? 2.841 2.757 -16.468 1.00 94.69 87 PHE A O 1
ATOM 690 N N . LEU A 1 88 ? 3.627 2.302 -14.419 1.00 95.38 88 LEU A N 1
ATOM 691 C CA . LEU A 1 88 ? 4.934 2.915 -14.663 1.00 95.38 88 LEU A CA 1
ATOM 692 C C . LEU A 1 88 ? 5.735 2.166 -15.746 1.00 95.38 88 LEU A C 1
ATOM 694 O O . LEU A 1 88 ? 6.618 2.763 -16.357 1.00 95.38 88 LEU A O 1
ATOM 698 N N . ALA A 1 89 ? 5.379 0.912 -16.061 1.00 94.31 89 ALA A N 1
ATOM 699 C CA . ALA A 1 89 ? 5.946 0.166 -17.186 1.00 94.31 89 ALA A CA 1
ATOM 700 C C . ALA A 1 89 ? 5.752 0.875 -18.544 1.00 94.31 89 ALA A C 1
ATOM 702 O O . ALA A 1 89 ? 6.546 0.664 -19.464 1.00 94.31 89 ALA A O 1
ATOM 703 N N . ALA A 1 90 ? 4.761 1.772 -18.671 1.00 93.00 90 ALA A N 1
ATOM 704 C CA . ALA A 1 90 ? 4.578 2.619 -19.854 1.00 93.00 90 ALA A CA 1
ATOM 705 C C . ALA A 1 90 ? 5.797 3.510 -20.153 1.00 93.00 90 ALA A C 1
ATOM 707 O O . ALA A 1 90 ? 6.059 3.838 -21.312 1.00 93.00 90 ALA A O 1
ATOM 708 N N . PHE A 1 91 ? 6.576 3.864 -19.129 1.00 93.62 91 PHE A N 1
ATOM 709 C CA . PHE A 1 91 ? 7.740 4.747 -19.242 1.00 93.62 91 PHE A CA 1
ATOM 710 C C . PHE A 1 91 ? 9.074 3.991 -19.314 1.00 93.62 91 PHE A C 1
ATOM 712 O O . PHE A 1 91 ? 10.125 4.617 -19.387 1.00 93.62 91 PHE A O 1
ATOM 719 N N . VAL A 1 92 ? 9.044 2.655 -19.303 1.00 94.38 92 VAL A N 1
ATOM 720 C CA . VAL A 1 92 ? 10.245 1.809 -19.231 1.00 94.38 92 VAL A CA 1
ATOM 721 C C . VAL A 1 92 ? 10.375 0.946 -20.476 1.00 94.38 92 VAL A C 1
ATOM 723 O O . VAL A 1 92 ? 9.463 0.187 -20.812 1.00 94.38 92 VAL A O 1
ATOM 726 N N . GLU A 1 93 ? 11.512 1.038 -21.159 1.00 93.25 93 GLU A N 1
ATOM 727 C CA . GLU A 1 93 ? 11.808 0.186 -22.310 1.00 93.25 93 GLU A CA 1
ATOM 728 C C . GLU A 1 93 ? 11.811 -1.301 -21.936 1.00 93.25 93 GLU A C 1
ATOM 730 O O . GLU A 1 93 ? 12.264 -1.688 -20.859 1.00 93.25 93 GLU A O 1
ATOM 735 N N . LYS A 1 94 ? 11.356 -2.157 -22.860 1.00 90.56 94 LYS A N 1
ATOM 736 C CA . LYS A 1 94 ? 11.216 -3.605 -22.633 1.00 90.56 94 LYS A CA 1
ATOM 737 C C . LYS A 1 94 ? 12.506 -4.245 -22.106 1.00 90.56 94 LYS A C 1
ATOM 739 O O . LYS A 1 94 ? 12.460 -4.977 -21.126 1.00 90.56 94 LYS A O 1
ATOM 744 N N . GLY A 1 95 ? 13.661 -3.906 -22.685 1.00 90.88 95 GLY A N 1
ATOM 745 C CA . GLY A 1 95 ? 14.964 -4.435 -22.256 1.00 90.88 95 GLY A CA 1
ATOM 746 C C . GLY A 1 95 ? 15.404 -4.007 -20.848 1.00 90.88 95 GLY A C 1
ATOM 747 O O . GLY A 1 95 ? 16.255 -4.658 -20.255 1.00 90.88 95 GLY A O 1
ATOM 748 N N . GLN A 1 96 ? 14.806 -2.952 -20.286 1.00 95.06 96 GLN A N 1
ATOM 749 C CA . GLN A 1 96 ? 15.147 -2.405 -18.967 1.00 95.06 96 GLN A CA 1
ATOM 750 C C . GLN A 1 96 ? 14.199 -2.889 -17.855 1.00 95.06 96 GLN A C 1
ATOM 752 O O . GLN A 1 96 ? 14.363 -2.514 -16.693 1.00 95.06 96 GLN A O 1
ATOM 757 N N . MET A 1 97 ? 13.218 -3.745 -18.169 1.00 95.19 97 MET A N 1
ATOM 758 C CA . MET A 1 97 ? 12.198 -4.177 -17.203 1.00 95.19 97 MET A CA 1
ATOM 759 C C . MET A 1 97 ? 12.797 -4.939 -16.005 1.00 95.19 97 MET A C 1
ATOM 761 O O . MET A 1 97 ? 12.326 -4.798 -14.877 1.00 95.19 97 MET A O 1
ATOM 765 N N . TYR A 1 98 ? 13.893 -5.670 -16.233 1.00 94.88 98 TYR A N 1
ATOM 766 C CA . TYR A 1 98 ? 14.661 -6.352 -15.186 1.00 94.88 98 TYR A CA 1
ATOM 767 C C . TYR A 1 98 ? 15.291 -5.399 -14.166 1.00 94.88 98 TYR A C 1
ATOM 769 O O . TYR A 1 98 ? 15.418 -5.746 -12.995 1.00 94.88 98 TYR A O 1
ATOM 777 N N . TYR A 1 99 ? 15.659 -4.189 -14.574 1.00 96.31 99 TYR A N 1
ATOM 778 C CA . TYR A 1 99 ? 16.172 -3.166 -13.663 1.00 96.31 99 TYR A CA 1
ATOM 779 C C . TYR A 1 99 ? 15.043 -2.390 -12.998 1.00 96.31 99 TYR A C 1
ATOM 781 O O . TYR A 1 99 ? 15.110 -2.055 -11.815 1.00 96.31 99 TYR A O 1
ATOM 789 N N . PHE A 1 100 ? 13.965 -2.156 -13.743 1.00 96.19 100 PHE A N 1
ATOM 790 C CA . PHE A 1 100 ? 12.796 -1.453 -13.243 1.00 96.19 100 PHE A CA 1
ATOM 791 C C . PHE A 1 100 ? 12.148 -2.147 -12.041 1.00 96.19 100 PHE A C 1
ATOM 793 O O . PHE A 1 100 ? 11.718 -1.454 -11.119 1.00 96.19 100 PHE A O 1
ATOM 800 N N . VAL A 1 101 ? 12.142 -3.484 -11.969 1.00 96.38 101 VAL A N 1
ATOM 801 C CA . VAL A 1 101 ? 11.589 -4.182 -10.793 1.00 96.38 101 VAL A CA 1
ATOM 802 C C . VAL A 1 101 ? 12.321 -3.863 -9.485 1.00 96.38 101 VAL A C 1
ATOM 804 O O . VAL A 1 101 ? 11.678 -3.846 -8.436 1.00 96.38 101 VAL A O 1
ATOM 807 N N . ASN A 1 102 ? 13.612 -3.509 -9.523 1.00 97.00 102 ASN A N 1
ATOM 808 C CA . ASN A 1 102 ? 14.340 -3.052 -8.333 1.00 97.00 102 ASN A CA 1
ATOM 809 C C . ASN A 1 102 ? 13.741 -1.746 -7.792 1.00 97.00 102 ASN A C 1
ATOM 811 O O . ASN A 1 102 ? 13.570 -1.585 -6.580 1.00 97.00 102 ASN A O 1
ATOM 815 N N . ILE A 1 103 ? 13.408 -0.822 -8.699 1.00 97.06 103 ILE A N 1
ATOM 816 C CA . ILE A 1 103 ? 12.778 0.465 -8.379 1.00 97.06 103 ILE A CA 1
ATOM 817 C C . ILE A 1 103 ? 11.330 0.250 -7.941 1.00 97.06 103 ILE A C 1
ATOM 819 O O . ILE A 1 103 ? 10.869 0.859 -6.978 1.00 97.06 103 ILE A O 1
ATOM 823 N N . LEU A 1 104 ? 10.620 -0.662 -8.603 1.00 97.00 104 LEU A N 1
ATOM 824 C CA . LEU A 1 104 ? 9.250 -1.020 -8.260 1.00 97.00 104 LEU A CA 1
ATOM 825 C C . LEU A 1 104 ? 9.157 -1.577 -6.832 1.00 97.00 104 LEU A C 1
ATOM 827 O O . LEU A 1 104 ? 8.268 -1.185 -6.072 1.00 97.00 104 LEU A O 1
ATOM 831 N N . LEU A 1 105 ? 10.104 -2.441 -6.448 1.00 97.62 105 LEU A N 1
ATOM 832 C CA . LEU A 1 105 ? 10.200 -2.995 -5.099 1.00 97.62 105 LEU A CA 1
ATOM 833 C C . LEU A 1 105 ? 10.461 -1.894 -4.068 1.00 97.62 105 LEU A C 1
ATOM 835 O O . LEU A 1 105 ? 9.755 -1.819 -3.061 1.00 97.62 105 LEU A O 1
ATOM 839 N N . LEU A 1 106 ? 11.410 -0.999 -4.353 1.00 98.00 106 LEU A N 1
ATOM 840 C CA . LEU A 1 106 ? 11.722 0.154 -3.509 1.00 98.00 106 LEU A CA 1
ATOM 841 C C . LEU A 1 106 ? 10.477 1.008 -3.235 1.00 98.00 106 LEU A C 1
ATOM 843 O O . LEU A 1 106 ? 10.134 1.246 -2.075 1.00 98.00 106 LEU A O 1
ATOM 847 N N . LEU A 1 107 ? 9.759 1.414 -4.285 1.00 98.00 107 LEU A N 1
ATOM 848 C CA . LEU A 1 107 ? 8.561 2.249 -4.167 1.00 98.00 107 LEU A CA 1
ATOM 849 C C . LEU A 1 107 ? 7.449 1.566 -3.358 1.00 98.00 107 LEU A C 1
ATOM 851 O O . LEU A 1 107 ? 6.815 2.197 -2.502 1.00 98.00 107 LEU A O 1
ATOM 855 N N . LYS A 1 108 ? 7.223 0.268 -3.579 1.00 97.94 108 LYS A N 1
ATOM 856 C CA . LYS A 1 108 ? 6.201 -0.489 -2.844 1.00 97.94 108 LYS A CA 1
ATOM 857 C C . LYS A 1 108 ? 6.574 -0.667 -1.375 1.00 97.94 108 LYS A C 1
ATOM 859 O O . LYS A 1 108 ? 5.732 -0.432 -0.512 1.00 97.94 108 LYS A O 1
ATOM 864 N N . MET A 1 109 ? 7.836 -0.964 -1.059 1.00 98.44 109 MET A N 1
ATOM 865 C CA . MET A 1 109 ? 8.302 -1.051 0.331 1.00 98.44 109 MET A CA 1
ATOM 866 C C . MET A 1 109 ? 8.208 0.293 1.066 1.00 98.44 109 MET A C 1
ATOM 868 O O . MET A 1 109 ? 7.756 0.333 2.214 1.00 98.44 109 MET A O 1
ATOM 872 N N . MET A 1 110 ? 8.552 1.405 0.408 1.00 98.44 110 MET A N 1
ATOM 873 C CA . MET A 1 110 ? 8.339 2.753 0.954 1.00 98.44 110 MET A CA 1
ATOM 874 C C . MET A 1 110 ? 6.855 3.006 1.265 1.00 98.44 110 MET A C 1
ATOM 876 O O . MET A 1 110 ? 6.519 3.522 2.333 1.00 98.44 110 MET A O 1
ATOM 880 N N . THR A 1 111 ? 5.962 2.592 0.365 1.00 98.12 111 THR A N 1
ATOM 881 C CA . THR A 1 111 ? 4.507 2.740 0.528 1.00 98.12 111 THR A CA 1
ATOM 882 C C . THR A 1 111 ? 3.983 1.893 1.691 1.00 98.12 111 THR A C 1
ATOM 884 O O . THR A 1 111 ? 3.230 2.403 2.524 1.00 98.12 111 THR A O 1
ATOM 887 N N . CYS A 1 112 ? 4.441 0.643 1.832 1.00 98.19 112 CYS A N 1
ATOM 888 C CA . CYS A 1 112 ? 4.147 -0.198 2.997 1.00 98.19 112 CYS A CA 1
ATOM 889 C C . CYS A 1 112 ? 4.548 0.490 4.309 1.00 98.19 112 CYS A C 1
ATOM 891 O O . CYS A 1 112 ? 3.756 0.527 5.253 1.00 98.19 112 CYS A O 1
ATOM 893 N N . SER A 1 113 ? 5.750 1.075 4.348 1.00 98.12 113 SER A N 1
ATOM 894 C CA . SER A 1 113 ? 6.284 1.778 5.519 1.00 98.12 113 SER A CA 1
ATOM 895 C C . SER A 1 113 ? 5.401 2.964 5.929 1.00 98.12 113 SER A C 1
ATOM 897 O O . SER A 1 113 ? 4.977 3.068 7.084 1.00 98.12 113 SER A O 1
ATOM 899 N N . VAL A 1 114 ? 5.024 3.821 4.971 1.00 97.94 114 VAL A N 1
ATOM 900 C CA . VAL A 1 114 ? 4.147 4.982 5.219 1.00 97.94 114 VAL A CA 1
ATOM 901 C C . VAL A 1 114 ? 2.762 4.565 5.687 1.00 97.94 114 VAL A C 1
ATOM 903 O O . VAL A 1 114 ? 2.255 5.125 6.664 1.00 97.94 114 VAL A O 1
ATOM 906 N N . CYS A 1 115 ? 2.132 3.595 5.022 1.00 97.88 115 CYS A N 1
ATOM 907 C CA . CYS A 1 115 ? 0.798 3.137 5.397 1.00 97.88 115 CYS A CA 1
ATOM 908 C C . CYS A 1 115 ? 0.782 2.534 6.805 1.00 97.88 115 CYS A C 1
ATOM 910 O O . CYS A 1 115 ? -0.124 2.826 7.594 1.00 97.88 115 CYS A O 1
ATOM 912 N N . ALA A 1 116 ? 1.808 1.756 7.159 1.00 97.81 116 ALA A N 1
ATOM 913 C CA . ALA A 1 116 ? 1.973 1.228 8.507 1.00 97.81 116 ALA A CA 1
ATOM 914 C C . ALA A 1 116 ? 2.181 2.346 9.535 1.00 97.81 116 ALA A C 1
ATOM 916 O O . ALA A 1 116 ? 1.481 2.383 10.551 1.00 97.81 116 ALA A O 1
ATOM 917 N N . CYS A 1 117 ? 3.051 3.323 9.258 1.00 96.56 117 CYS A N 1
ATOM 918 C CA . CYS A 1 117 ? 3.194 4.499 10.116 1.00 96.56 117 CYS A CA 1
ATOM 919 C C . CYS A 1 117 ? 1.865 5.239 10.296 1.00 96.56 117 CYS A C 1
ATOM 921 O O . CYS A 1 117 ? 1.517 5.602 11.419 1.00 96.56 117 CYS A O 1
ATOM 923 N N . LEU A 1 118 ? 1.082 5.434 9.231 1.00 96.38 118 LEU A N 1
ATOM 924 C CA . LEU A 1 118 ? -0.235 6.065 9.323 1.00 96.38 118 LEU A CA 1
ATOM 925 C C . LEU A 1 118 ? -1.168 5.296 10.264 1.00 96.38 118 LEU A C 1
ATOM 927 O O . LEU A 1 118 ? -1.872 5.921 11.068 1.00 96.38 118 LEU A O 1
ATOM 931 N N . PHE A 1 119 ? -1.143 3.963 10.211 1.00 96.88 119 PHE A N 1
ATOM 932 C CA . PHE A 1 119 ? -1.859 3.118 11.160 1.00 96.88 119 PHE A CA 1
ATOM 933 C C . PHE A 1 119 ? -1.384 3.352 12.600 1.00 96.88 119 PHE A C 1
ATOM 935 O O . PHE A 1 119 ? -2.205 3.696 13.458 1.00 96.88 119 PHE A O 1
ATOM 942 N N . PHE A 1 120 ? -0.078 3.264 12.865 1.00 96.25 120 PHE A N 1
ATOM 943 C CA . PHE A 1 120 ? 0.474 3.413 14.214 1.00 96.25 120 PHE A CA 1
ATOM 944 C C . PHE A 1 120 ? 0.222 4.802 14.808 1.00 96.25 120 PHE A C 1
ATOM 946 O O . PHE A 1 120 ? -0.237 4.904 15.947 1.00 96.25 120 PHE A O 1
ATOM 953 N N . VAL A 1 121 ? 0.397 5.871 14.021 1.00 94.75 121 VAL A N 1
ATOM 954 C CA . VAL A 1 121 ? 0.131 7.246 14.470 1.00 94.75 121 VAL A CA 1
ATOM 955 C C . VAL A 1 121 ? -1.313 7.422 14.919 1.00 94.75 121 VAL A C 1
ATOM 957 O O . VAL A 1 121 ? -1.578 8.089 15.918 1.00 94.75 121 VAL A O 1
ATOM 960 N N . ARG A 1 122 ? -2.259 6.846 14.173 1.00 93.69 122 ARG A N 1
ATOM 961 C CA . ARG A 1 122 ? -3.694 7.038 14.410 1.00 93.69 122 ARG A CA 1
ATOM 962 C C . ARG A 1 122 ? -4.252 6.088 15.464 1.00 93.69 122 ARG A C 1
ATOM 964 O O . ARG A 1 122 ? -5.231 6.442 16.120 1.00 93.69 122 ARG A O 1
ATOM 971 N N . ARG A 1 123 ? -3.693 4.883 15.596 1.00 93.06 123 ARG A N 1
ATOM 972 C CA . ARG A 1 123 ? -4.194 3.851 16.511 1.00 93.06 123 ARG A CA 1
ATOM 973 C C . ARG A 1 123 ? -3.571 3.929 17.902 1.00 93.06 123 ARG A C 1
ATOM 975 O O . ARG A 1 123 ? -4.276 3.603 18.862 1.00 93.06 123 ARG A O 1
ATOM 982 N N . PHE A 1 124 ? -2.313 4.359 17.985 1.00 93.81 124 PHE A N 1
ATOM 983 C CA . PHE A 1 124 ? -1.506 4.392 19.203 1.00 93.81 124 PHE A CA 1
ATOM 984 C C . PHE A 1 124 ? -0.915 5.799 19.402 1.00 93.81 124 PHE A C 1
ATOM 986 O O . PHE A 1 124 ? 0.241 6.059 19.044 1.00 93.81 124 PHE A O 1
ATOM 993 N N . PRO A 1 125 ? -1.711 6.754 19.924 1.00 89.88 125 PRO A N 1
ATOM 994 C CA . PRO A 1 125 ? -1.269 8.135 20.116 1.00 89.88 125 PRO A CA 1
ATOM 995 C C . PRO A 1 125 ? -0.050 8.254 21.041 1.00 89.88 125 PRO A C 1
ATOM 997 O O . PRO A 1 125 ? 0.758 9.146 20.813 1.00 89.88 125 PRO A O 1
ATOM 1000 N N . GLN A 1 126 ? 0.123 7.323 21.981 1.00 93.38 126 GLN A N 1
ATOM 1001 C CA . GLN A 1 126 ? 1.220 7.280 22.950 1.00 93.38 126 GLN A CA 1
ATOM 1002 C C . GLN A 1 126 ? 2.606 7.008 22.351 1.00 93.38 126 GLN A C 1
ATOM 1004 O O . GLN A 1 126 ? 3.600 7.306 22.999 1.00 93.38 126 GLN A O 1
ATOM 1009 N N . LEU A 1 127 ? 2.685 6.440 21.141 1.00 94.06 127 LEU A N 1
ATOM 1010 C CA . LEU A 1 127 ? 3.980 6.176 20.509 1.00 94.06 127 LEU A CA 1
ATOM 1011 C C . LEU A 1 127 ? 4.672 7.486 20.141 1.00 94.06 127 LEU A C 1
ATOM 1013 O O . LEU A 1 127 ? 4.029 8.390 19.595 1.00 94.06 127 LEU A O 1
ATOM 1017 N N . ASP A 1 128 ? 5.974 7.565 20.370 1.00 94.62 128 ASP A N 1
ATOM 1018 C CA . ASP A 1 128 ? 6.775 8.707 19.944 1.00 94.62 128 ASP A CA 1
ATOM 1019 C C . ASP A 1 128 ? 7.142 8.634 18.445 1.00 94.62 128 ASP A C 1
ATOM 1021 O O . ASP A 1 128 ? 6.706 7.750 17.693 1.00 94.62 128 ASP A O 1
ATOM 1025 N N . PHE A 1 129 ? 7.915 9.620 17.985 1.00 95.44 129 PHE A N 1
ATOM 1026 C CA . PHE A 1 129 ? 8.402 9.691 16.607 1.00 95.44 129 PHE A CA 1
ATOM 1027 C C . PHE A 1 129 ? 9.298 8.500 16.234 1.00 95.44 129 PHE A C 1
ATOM 1029 O O . PHE A 1 129 ? 9.144 7.951 15.141 1.00 95.44 129 PHE A O 1
ATOM 1036 N N . LEU A 1 130 ? 10.218 8.096 17.113 1.00 95.56 130 LEU A N 1
ATOM 1037 C CA . LEU A 1 130 ? 11.203 7.059 16.818 1.00 95.56 130 LEU A CA 1
ATOM 1038 C C . LEU A 1 130 ? 10.527 5.689 16.752 1.00 95.56 130 LEU A C 1
ATOM 1040 O O . LEU A 1 130 ? 10.688 4.980 15.766 1.00 95.56 130 LEU A O 1
ATOM 1044 N N . GLN A 1 131 ? 9.690 5.371 17.738 1.00 96.19 131 GLN A N 1
ATOM 1045 C CA . GLN A 1 131 ? 8.909 4.139 17.811 1.00 96.19 131 GLN A CA 1
ATOM 1046 C C . GLN A 1 131 ? 7.988 3.984 16.600 1.00 96.19 131 GLN A C 1
ATOM 1048 O O . GLN A 1 131 ? 7.947 2.929 15.974 1.00 96.19 131 GLN A O 1
ATOM 1053 N N . THR A 1 132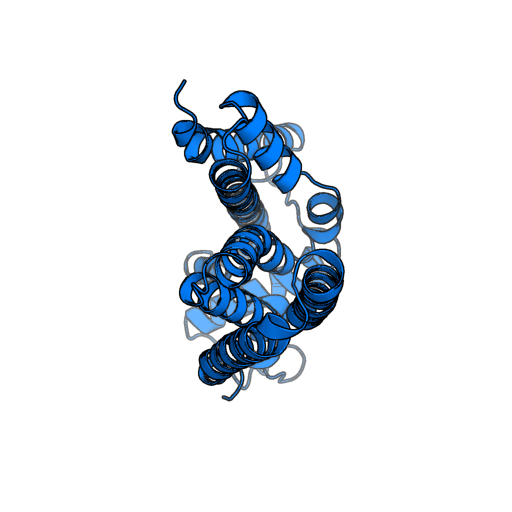 ? 7.266 5.045 16.230 1.00 96.25 132 THR A N 1
ATOM 1054 C CA . THR A 1 132 ? 6.363 5.012 15.069 1.00 96.25 132 THR A CA 1
ATOM 1055 C C . THR A 1 132 ? 7.133 4.769 13.772 1.00 96.25 132 THR A C 1
ATOM 1057 O O . THR A 1 132 ? 6.690 3.982 12.936 1.00 96.25 132 THR A O 1
ATOM 1060 N N . THR A 1 133 ? 8.270 5.449 13.604 1.00 97.06 133 THR A N 1
ATOM 1061 C CA . THR A 1 133 ? 9.131 5.314 12.422 1.00 97.06 133 THR A CA 1
ATOM 1062 C C . THR A 1 133 ? 9.721 3.909 12.349 1.00 97.06 133 THR A C 1
ATOM 1064 O O . THR A 1 133 ? 9.608 3.254 11.316 1.00 97.06 133 THR A O 1
ATOM 1067 N N . ALA A 1 134 ? 10.268 3.412 13.461 1.00 97.31 134 ALA A N 1
ATOM 1068 C CA . ALA A 1 134 ? 10.837 2.074 13.561 1.00 97.31 134 ALA A CA 1
ATOM 1069 C C . ALA A 1 134 ? 9.802 0.994 13.227 1.00 97.31 134 ALA A C 1
ATOM 1071 O O . ALA A 1 134 ? 10.078 0.132 12.403 1.00 97.31 134 ALA A O 1
ATOM 1072 N N . LEU A 1 135 ? 8.583 1.079 13.771 1.00 97.56 135 LEU A N 1
ATOM 1073 C CA . LEU A 1 135 ? 7.519 0.115 13.474 1.00 97.56 135 LEU A CA 1
ATOM 1074 C C . LEU A 1 135 ? 7.083 0.130 12.001 1.00 97.56 135 LEU A C 1
ATOM 1076 O O . LEU A 1 135 ? 6.777 -0.926 11.452 1.00 97.56 135 LEU A O 1
ATOM 1080 N N . GLY A 1 136 ? 7.062 1.297 11.347 1.00 97.62 136 GLY A N 1
ATOM 1081 C CA . GLY A 1 136 ? 6.784 1.384 9.908 1.00 97.62 136 GLY A CA 1
ATOM 1082 C C . GLY A 1 136 ? 7.861 0.703 9.067 1.00 97.62 136 GLY A C 1
ATOM 1083 O O . GLY A 1 136 ? 7.549 -0.110 8.198 1.00 97.62 136 GLY A O 1
ATOM 1084 N N . VAL A 1 137 ? 9.132 0.960 9.389 1.00 98.12 137 VAL A N 1
ATOM 1085 C CA . VAL A 1 137 ? 10.275 0.321 8.722 1.00 98.12 137 VAL A CA 1
ATOM 1086 C C . VAL A 1 137 ? 10.280 -1.188 8.970 1.00 98.12 137 VAL A C 1
ATOM 1088 O O . VAL A 1 137 ? 10.402 -1.957 8.022 1.00 98.12 137 VAL A O 1
ATOM 1091 N N . MET A 1 138 ? 10.068 -1.628 10.213 1.00 97.94 138 MET A N 1
ATOM 1092 C CA . MET A 1 138 ? 9.960 -3.048 10.563 1.00 97.94 138 MET A CA 1
ATOM 1093 C C . MET A 1 138 ? 8.809 -3.736 9.830 1.00 97.94 138 MET A C 1
ATOM 1095 O O . MET A 1 138 ? 8.956 -4.880 9.413 1.00 97.94 138 MET A O 1
ATOM 1099 N N . TYR A 1 139 ? 7.675 -3.052 9.646 1.00 98.25 139 TYR A N 1
ATOM 1100 C CA . TYR A 1 139 ? 6.580 -3.586 8.845 1.00 98.25 139 TYR A CA 1
ATOM 1101 C C . TYR A 1 139 ? 7.012 -3.768 7.389 1.00 98.25 139 TYR A C 1
ATOM 1103 O O . TYR A 1 139 ? 6.820 -4.847 6.842 1.00 98.25 139 TYR A O 1
ATOM 1111 N N . ALA A 1 140 ? 7.655 -2.769 6.775 1.00 98.00 140 ALA A N 1
ATOM 1112 C CA . ALA A 1 140 ? 8.144 -2.881 5.401 1.00 98.00 140 ALA A CA 1
ATOM 1113 C C . ALA A 1 140 ? 9.157 -4.026 5.221 1.00 98.00 140 ALA A C 1
ATOM 1115 O O . ALA A 1 140 ? 9.085 -4.726 4.217 1.00 98.00 140 ALA A O 1
ATOM 1116 N N . PHE A 1 141 ? 10.038 -4.264 6.198 1.00 98.00 141 PHE A N 1
ATOM 1117 C CA . PHE A 1 141 ? 11.040 -5.340 6.175 1.00 98.00 141 PHE A CA 1
ATOM 1118 C C . PHE A 1 141 ? 10.601 -6.637 6.876 1.00 98.00 141 PHE A C 1
ATOM 1120 O O . PHE A 1 141 ? 11.435 -7.485 7.190 1.00 98.00 141 PHE A O 1
ATOM 1127 N N . CYS A 1 142 ? 9.308 -6.819 7.150 1.00 97.75 142 CYS A N 1
ATOM 1128 C CA . CYS A 1 142 ? 8.849 -8.036 7.814 1.00 97.75 142 CYS A CA 1
ATOM 1129 C C . CYS A 1 142 ? 9.031 -9.282 6.925 1.00 97.75 142 CYS A C 1
ATOM 1131 O O . CYS A 1 142 ? 9.187 -9.187 5.704 1.00 97.75 142 CYS A O 1
ATOM 1133 N N . GLY A 1 143 ? 8.962 -10.472 7.536 1.00 96.81 143 GLY A N 1
ATOM 1134 C CA . GLY A 1 143 ? 9.161 -11.746 6.833 1.00 96.81 143 GLY A CA 1
ATOM 1135 C C . GLY A 1 143 ? 8.231 -11.951 5.632 1.00 96.81 143 GLY A C 1
ATOM 1136 O O . GLY A 1 143 ? 8.635 -12.578 4.659 1.00 96.81 143 GLY A O 1
ATOM 1137 N N . TYR A 1 144 ? 7.031 -11.358 5.653 1.00 95.69 144 TYR A N 1
ATOM 1138 C CA . TYR A 1 144 ? 6.127 -11.381 4.502 1.00 95.69 144 TYR A CA 1
ATOM 1139 C C . TYR A 1 144 ? 6.762 -10.721 3.273 1.00 95.69 144 TYR A C 1
ATOM 1141 O O . TYR A 1 144 ? 6.808 -11.341 2.216 1.00 95.69 144 TYR A O 1
ATOM 1149 N N . THR A 1 145 ? 7.313 -9.509 3.408 1.00 96.19 145 THR A N 1
ATOM 1150 C CA . THR A 1 145 ? 8.009 -8.838 2.300 1.00 96.19 145 THR A CA 1
ATOM 1151 C C . THR A 1 145 ? 9.233 -9.626 1.866 1.00 96.19 145 THR A C 1
ATOM 1153 O O . THR A 1 145 ? 9.429 -9.832 0.675 1.00 96.19 145 THR A O 1
ATOM 1156 N N . MET A 1 146 ? 10.050 -10.084 2.819 1.00 94.12 146 MET A N 1
ATOM 1157 C CA . MET A 1 146 ? 11.306 -10.774 2.504 1.00 94.12 146 MET A CA 1
ATOM 1158 C C . MET A 1 146 ? 11.087 -12.075 1.728 1.00 94.12 146 MET A C 1
ATOM 1160 O O . MET A 1 146 ? 11.940 -12.457 0.936 1.00 94.12 146 MET A O 1
ATOM 1164 N N . PHE A 1 147 ? 9.946 -12.736 1.926 1.00 93.62 147 PHE A N 1
ATOM 1165 C CA . PHE A 1 147 ? 9.609 -13.962 1.211 1.00 93.62 147 PHE A CA 1
ATOM 1166 C C . PHE A 1 147 ? 8.815 -13.700 -0.078 1.00 93.62 147 PHE A C 1
ATOM 1168 O O . PHE A 1 147 ? 9.089 -14.301 -1.111 1.00 93.62 147 PHE A O 1
ATOM 1175 N N . TYR A 1 148 ? 7.847 -12.779 -0.044 1.00 94.19 148 TYR A N 1
ATOM 1176 C CA . TYR A 1 148 ? 6.902 -12.568 -1.144 1.00 94.19 148 TYR A CA 1
ATOM 1177 C C . TYR A 1 148 ? 7.219 -11.378 -2.048 1.00 94.19 148 TYR A C 1
ATOM 1179 O O . TYR A 1 148 ? 6.429 -11.100 -2.948 1.00 94.19 148 TYR A O 1
ATOM 1187 N N . TYR A 1 149 ? 8.364 -10.699 -1.894 1.00 93.69 149 TYR A N 1
ATOM 1188 C CA . TYR A 1 149 ? 8.749 -9.632 -2.828 1.00 93.69 149 TYR A CA 1
ATOM 1189 C C . TYR A 1 149 ? 8.776 -10.117 -4.284 1.00 93.69 149 TYR A C 1
ATOM 1191 O O . TYR A 1 149 ? 8.502 -9.323 -5.180 1.00 93.69 149 TYR A O 1
ATOM 1199 N N . GLN A 1 150 ? 9.038 -11.412 -4.510 1.00 92.56 150 GLN A N 1
ATOM 1200 C CA . GLN A 1 150 ? 8.992 -12.044 -5.829 1.00 92.56 150 GLN A CA 1
ATOM 1201 C C . GLN A 1 150 ? 7.612 -11.922 -6.508 1.00 92.56 150 GLN A C 1
ATOM 1203 O O . GLN A 1 150 ? 7.528 -11.787 -7.724 1.00 92.56 150 GLN A O 1
ATOM 1208 N N . ASN A 1 151 ? 6.534 -11.877 -5.720 1.00 93.50 151 ASN A N 1
ATOM 1209 C CA . ASN A 1 151 ? 5.163 -11.644 -6.165 1.00 93.50 151 ASN A CA 1
ATOM 1210 C C . ASN A 1 151 ? 4.762 -10.205 -5.842 1.00 93.50 151 ASN A C 1
ATOM 1212 O O . ASN A 1 151 ? 3.985 -9.925 -4.933 1.00 93.50 151 ASN A O 1
ATOM 1216 N N . ILE A 1 152 ? 5.331 -9.262 -6.588 1.00 92.25 152 ILE A N 1
ATOM 1217 C CA . ILE A 1 152 ? 5.379 -7.853 -6.191 1.00 92.25 152 ILE A CA 1
ATOM 1218 C C . ILE A 1 152 ? 4.004 -7.175 -6.009 1.00 92.25 152 ILE A C 1
ATOM 1220 O O . ILE A 1 152 ? 3.890 -6.227 -5.232 1.00 92.25 152 ILE A O 1
ATOM 1224 N N . VAL A 1 153 ? 2.949 -7.672 -6.669 1.00 93.25 153 VAL A N 1
ATOM 1225 C CA . VAL A 1 153 ? 1.562 -7.202 -6.470 1.00 93.25 153 VAL A CA 1
ATOM 1226 C C . VAL A 1 153 ? 1.046 -7.476 -5.054 1.00 93.25 153 VAL A C 1
ATOM 1228 O O . VAL A 1 153 ? 0.207 -6.750 -4.525 1.00 93.25 153 VAL A O 1
ATOM 1231 N N . TRP A 1 154 ? 1.575 -8.491 -4.376 1.00 95.12 154 TRP A N 1
ATOM 1232 C CA . TRP A 1 154 ? 1.151 -8.832 -3.020 1.00 95.12 154 TRP A CA 1
ATOM 1233 C C . TRP A 1 154 ? 1.561 -7.752 -2.013 1.00 95.12 154 TRP A C 1
ATOM 1235 O O . TRP A 1 154 ? 0.883 -7.538 -1.004 1.00 95.12 154 TRP A O 1
ATOM 1245 N N . LEU A 1 155 ? 2.619 -6.994 -2.324 1.00 96.31 155 LEU A N 1
ATOM 1246 C CA . LEU A 1 155 ? 3.033 -5.844 -1.526 1.00 96.31 155 LEU A CA 1
ATOM 1247 C C . LEU A 1 155 ? 2.027 -4.689 -1.598 1.00 96.31 155 LEU A C 1
ATOM 1249 O O . LEU A 1 155 ? 1.938 -3.906 -0.656 1.00 96.31 155 LEU A O 1
ATOM 1253 N N . ASP A 1 156 ? 1.217 -4.586 -2.654 1.00 96.19 156 ASP A N 1
ATOM 1254 C CA . ASP A 1 156 ? 0.162 -3.573 -2.709 1.00 96.19 156 ASP A CA 1
ATOM 1255 C C . ASP A 1 156 ? -0.938 -3.876 -1.691 1.00 96.19 156 ASP A C 1
ATOM 1257 O O . ASP A 1 156 ? -1.331 -2.987 -0.932 1.00 96.19 156 ASP A O 1
ATOM 1261 N N . VAL A 1 157 ? -1.369 -5.139 -1.589 1.00 96.00 157 VAL A N 1
ATOM 1262 C CA . VAL A 1 157 ? -2.312 -5.577 -0.546 1.00 96.00 157 VAL A CA 1
ATOM 1263 C C . VAL A 1 157 ? -1.713 -5.334 0.834 1.00 96.00 157 VAL A C 1
ATOM 1265 O O . VAL A 1 157 ? -2.378 -4.769 1.703 1.00 96.00 157 VAL A O 1
ATOM 1268 N N . MET A 1 158 ? -0.436 -5.673 1.023 1.00 96.25 158 MET A N 1
ATOM 1269 C CA . MET A 1 158 ? 0.287 -5.396 2.263 1.00 96.25 158 MET A CA 1
ATOM 1270 C C . MET A 1 158 ? 0.328 -3.897 2.596 1.00 96.25 158 MET A C 1
ATOM 1272 O O . MET A 1 158 ? 0.197 -3.531 3.766 1.00 96.25 158 MET A O 1
ATOM 1276 N N . SER A 1 159 ? 0.482 -3.021 1.602 1.00 97.06 159 SER A N 1
ATOM 1277 C CA . SER A 1 159 ? 0.483 -1.569 1.798 1.00 97.06 159 SER A CA 1
ATOM 1278 C C . SER A 1 159 ? -0.907 -1.027 2.148 1.00 97.06 159 SER A C 1
ATOM 1280 O O . SER A 1 159 ? -1.033 -0.123 2.974 1.00 97.06 159 SER A O 1
ATOM 1282 N N . LEU A 1 160 ? -1.969 -1.606 1.581 1.00 97.44 160 LEU A N 1
ATOM 1283 C CA . LEU A 1 160 ? -3.354 -1.210 1.836 1.00 97.44 160 LEU A CA 1
ATOM 1284 C C . LEU A 1 160 ? -3.888 -1.776 3.156 1.00 97.44 160 LEU A C 1
ATOM 1286 O O . LEU A 1 160 ? -4.766 -1.172 3.774 1.00 97.44 160 LEU A O 1
ATOM 1290 N N . PHE A 1 161 ? -3.346 -2.898 3.631 1.00 97.19 161 PHE A N 1
ATOM 1291 C CA . PHE A 1 161 ? -3.830 -3.593 4.821 1.00 97.19 161 PHE A CA 1
ATOM 1292 C C . PHE A 1 161 ? -3.841 -2.718 6.096 1.00 97.19 161 PHE A C 1
ATOM 1294 O O . PHE A 1 161 ? -4.875 -2.667 6.766 1.00 97.19 161 PHE A O 1
ATOM 1301 N N . PRO A 1 162 ? -2.802 -1.921 6.425 1.00 97.44 162 PRO A N 1
ATOM 1302 C CA . PRO A 1 162 ? -2.864 -0.966 7.535 1.00 97.44 162 PRO A CA 1
ATOM 1303 C C . PRO A 1 162 ? -3.988 0.074 7.393 1.00 97.44 162 PRO A C 1
ATOM 1305 O O . PRO A 1 162 ? -4.633 0.440 8.382 1.00 97.44 162 PRO A 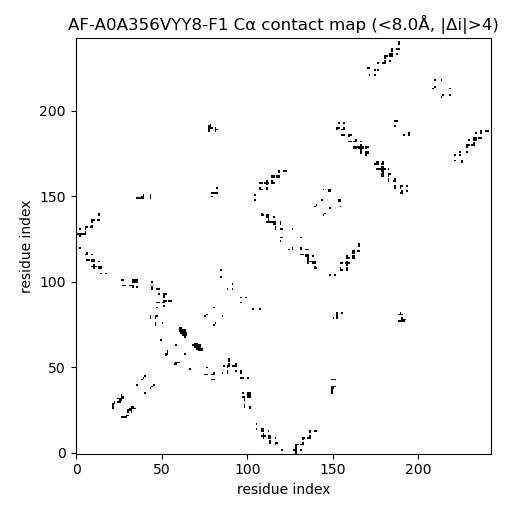O 1
ATOM 1308 N N . LEU A 1 163 ? -4.263 0.542 6.170 1.00 97.56 163 LEU A N 1
ATOM 1309 C CA . LEU A 1 163 ? -5.355 1.484 5.896 1.00 97.56 163 LEU A CA 1
ATOM 1310 C C . LEU A 1 163 ? -6.719 0.816 6.075 1.00 97.56 163 LEU A C 1
ATOM 1312 O O . LEU A 1 163 ? -7.622 1.411 6.670 1.00 97.56 163 LEU A O 1
ATOM 1316 N N . LEU A 1 164 ? -6.842 -0.434 5.629 1.00 97.75 164 LEU A N 1
ATOM 1317 C CA . LEU A 1 164 ? -8.021 -1.262 5.831 1.00 97.75 164 LEU A CA 1
ATOM 1318 C C . LEU A 1 164 ? -8.291 -1.476 7.323 1.00 97.75 164 LEU A C 1
ATOM 1320 O O . LEU A 1 164 ? -9.415 -1.256 7.767 1.00 97.75 164 LEU A O 1
ATOM 1324 N N . LEU A 1 165 ? -7.271 -1.797 8.127 1.00 97.44 165 LEU A N 1
ATOM 1325 C CA . LEU A 1 165 ? -7.407 -1.930 9.582 1.00 97.44 165 LEU A CA 1
ATOM 1326 C C . LEU A 1 165 ? -7.816 -0.612 10.256 1.00 97.44 165 LEU A C 1
ATOM 1328 O O . LEU A 1 165 ? -8.628 -0.610 11.188 1.00 97.44 165 LEU A O 1
ATOM 1332 N N . LEU A 1 166 ? -7.298 0.530 9.786 1.00 97.00 166 LEU A N 1
ATOM 1333 C CA . LEU A 1 166 ? -7.765 1.842 10.243 1.00 97.00 166 LEU A CA 1
ATOM 1334 C C . LEU A 1 166 ? -9.239 2.072 9.899 1.00 97.00 166 LEU A C 1
ATOM 1336 O O . LEU A 1 166 ? -9.989 2.559 10.750 1.00 97.00 166 LEU A O 1
ATOM 1340 N N . GLY A 1 167 ? -9.645 1.755 8.669 1.00 97.00 167 GLY A N 1
ATOM 1341 C CA . GLY A 1 167 ? -11.024 1.853 8.199 1.00 97.00 167 GLY A CA 1
ATOM 1342 C C . GLY A 1 167 ? -11.955 0.976 9.023 1.00 97.00 167 GLY A C 1
ATOM 1343 O O . GLY A 1 167 ? -12.906 1.480 9.617 1.00 97.00 167 GLY A O 1
ATOM 1344 N N . PHE A 1 168 ? -11.618 -0.301 9.152 1.00 96.69 168 PHE A N 1
ATOM 1345 C CA . PHE A 1 168 ? -12.331 -1.291 9.950 1.00 96.69 168 PHE A CA 1
ATOM 1346 C C . PHE A 1 168 ? -12.488 -0.840 11.408 1.00 96.69 168 PHE A C 1
ATOM 1348 O O . PHE A 1 168 ? -13.586 -0.817 11.962 1.00 96.69 168 PHE A O 1
ATOM 1355 N N . GLY A 1 169 ? -11.413 -0.336 12.019 1.00 95.06 169 GLY A N 1
ATOM 1356 C CA . GLY A 1 169 ? -11.467 0.208 13.371 1.00 95.06 169 GLY A CA 1
ATOM 1357 C C . GLY A 1 169 ? -12.336 1.468 13.510 1.00 95.06 169 GLY A C 1
ATOM 1358 O O . GLY A 1 169 ? -12.824 1.738 14.610 1.00 95.06 169 GLY A O 1
ATOM 1359 N N . ARG A 1 170 ? -12.517 2.269 12.451 1.00 94.81 170 ARG A N 1
ATOM 1360 C CA . ARG A 1 170 ? -13.422 3.438 12.439 1.00 94.81 170 ARG A CA 1
ATOM 1361 C C . ARG A 1 170 ? -14.872 3.037 12.205 1.00 94.81 170 ARG A C 1
ATOM 1363 O O . ARG A 1 170 ? -15.743 3.591 12.872 1.00 94.81 170 ARG A O 1
ATOM 1370 N N . LEU A 1 171 ? -15.105 2.085 11.310 1.00 95.25 171 LEU A N 1
ATOM 1371 C CA . LEU A 1 171 ? -16.405 1.480 11.049 1.00 95.25 171 LEU A CA 1
ATOM 1372 C C . LEU A 1 171 ? -16.995 0.950 12.356 1.00 95.25 171 LEU A C 1
ATOM 1374 O O . LEU A 1 171 ? -18.062 1.368 12.788 1.00 95.25 171 LEU A O 1
ATOM 1378 N N . ILE A 1 172 ? -16.226 0.113 13.043 1.00 92.69 172 ILE A N 1
ATOM 1379 C CA . ILE A 1 172 ? -16.676 -0.600 14.231 1.00 92.69 172 ILE A CA 1
ATOM 1380 C C . ILE A 1 172 ? -16.938 0.317 15.436 1.00 92.69 172 ILE A C 1
ATOM 1382 O O . ILE A 1 172 ? -17.895 0.111 16.185 1.00 92.69 172 ILE A O 1
ATOM 1386 N N . ARG A 1 173 ? -16.066 1.309 15.659 1.00 89.75 173 ARG A N 1
ATOM 1387 C CA . ARG A 1 173 ? -16.118 2.168 16.857 1.00 89.75 173 ARG A CA 1
ATOM 1388 C C . ARG A 1 173 ? -16.936 3.438 16.669 1.00 89.75 173 ARG A C 1
ATOM 1390 O O . ARG A 1 173 ? -17.398 3.999 17.650 1.00 89.75 173 ARG A O 1
ATOM 1397 N N . ARG A 1 174 ? -17.026 3.949 15.439 1.00 91.31 174 ARG A N 1
ATOM 1398 C CA . ARG A 1 174 ? -17.609 5.268 15.138 1.00 91.31 174 ARG A CA 1
ATOM 1399 C C . ARG A 1 174 ? -18.688 5.221 14.057 1.00 91.31 174 ARG A C 1
ATOM 1401 O O . ARG A 1 174 ? -19.142 6.281 13.644 1.00 91.31 174 ARG A O 1
ATOM 1408 N N . GLY A 1 175 ? -19.019 4.044 13.525 1.00 91.06 175 GLY A N 1
ATOM 1409 C CA . GLY A 1 175 ? -19.966 3.891 12.417 1.00 91.06 175 GLY A CA 1
ATOM 1410 C C . GLY A 1 175 ? -19.495 4.491 11.085 1.00 91.06 175 GLY A C 1
ATOM 1411 O O . GLY A 1 175 ? -20.274 4.585 10.144 1.00 91.06 175 GLY A O 1
ATOM 1412 N N . LYS A 1 176 ? -18.231 4.931 10.972 1.00 94.12 176 LYS A N 1
ATOM 1413 C CA . LYS A 1 176 ? -17.732 5.614 9.767 1.00 94.12 176 LYS A CA 1
ATOM 1414 C C . LYS A 1 176 ? -17.303 4.600 8.708 1.00 94.12 176 LYS A C 1
ATOM 1416 O O . LYS A 1 176 ? -16.212 4.043 8.815 1.00 94.12 176 LYS A O 1
ATOM 1421 N N . ILE A 1 177 ? -18.134 4.424 7.682 1.00 94.88 177 ILE A N 1
ATOM 1422 C CA . ILE A 1 177 ? -17.962 3.395 6.644 1.00 94.88 177 ILE A CA 1
ATOM 1423 C C . ILE A 1 177 ? -16.913 3.742 5.579 1.00 94.88 177 ILE A C 1
ATOM 1425 O O . ILE A 1 177 ? -16.204 2.859 5.113 1.00 94.88 177 ILE A O 1
ATOM 1429 N N . LEU A 1 178 ? -16.759 5.028 5.238 1.00 95.75 178 LEU A N 1
ATOM 1430 C CA . LEU A 1 178 ? -16.073 5.457 4.010 1.00 95.75 178 LEU A CA 1
ATOM 1431 C C . LEU A 1 178 ? -14.649 4.899 3.862 1.00 95.75 178 LEU A C 1
ATOM 1433 O O . LEU A 1 178 ? -14.318 4.316 2.838 1.00 95.75 178 LEU A O 1
ATOM 1437 N N . LEU A 1 179 ? -13.807 5.046 4.893 1.00 96.44 179 LEU A N 1
ATOM 1438 C CA . LEU A 1 179 ? -12.418 4.576 4.820 1.00 96.44 179 LEU A CA 1
ATOM 1439 C C . LEU A 1 179 ? -12.334 3.050 4.690 1.00 96.44 179 LEU A C 1
ATOM 1441 O O . LEU A 1 179 ? -11.451 2.557 4.001 1.00 96.44 179 LEU A O 1
ATOM 1445 N N . TYR A 1 180 ? -13.229 2.316 5.355 1.00 97.44 180 TYR A N 1
ATOM 1446 C CA . TYR A 1 180 ? -13.275 0.860 5.246 1.00 97.44 180 TYR A CA 1
ATOM 1447 C C . TYR A 1 180 ? -13.680 0.437 3.835 1.00 97.44 180 TYR A C 1
ATOM 1449 O O . TYR A 1 180 ? -12.940 -0.305 3.202 1.00 97.44 180 TYR A O 1
ATOM 1457 N N . THR A 1 181 ? -14.799 0.960 3.328 1.00 96.44 181 THR A N 1
ATOM 1458 C CA . THR A 1 181 ? -15.330 0.611 2.006 1.00 96.44 181 THR A CA 1
ATOM 1459 C C . THR A 1 181 ? -14.322 0.908 0.900 1.00 96.44 181 THR A C 1
ATOM 1461 O O . THR A 1 181 ? -14.073 0.044 0.068 1.00 96.44 181 THR A O 1
ATOM 1464 N N . LEU A 1 182 ? -13.686 2.086 0.921 1.00 96.88 182 LEU A N 1
ATOM 1465 C CA . LEU A 1 182 ? -12.681 2.450 -0.081 1.00 96.88 182 LEU A CA 1
ATOM 1466 C C . LEU A 1 182 ? -11.412 1.598 0.022 1.00 96.88 182 LEU A C 1
ATOM 1468 O O . LEU A 1 182 ? -10.889 1.171 -1.001 1.00 96.88 182 LEU A O 1
ATOM 1472 N N . ALA A 1 183 ? -10.915 1.329 1.234 1.00 96.75 183 ALA A N 1
ATOM 1473 C CA . ALA A 1 183 ? -9.732 0.487 1.406 1.00 96.75 183 ALA A CA 1
ATOM 1474 C C . ALA A 1 183 ? -10.006 -0.969 1.003 1.00 96.75 183 ALA A C 1
ATOM 1476 O O . ALA A 1 183 ? -9.154 -1.598 0.385 1.00 96.75 183 ALA A O 1
ATOM 1477 N N . PHE A 1 184 ? -11.193 -1.494 1.319 1.00 96.62 184 PHE A N 1
ATOM 1478 C CA . PHE A 1 184 ? -11.607 -2.838 0.925 1.00 96.62 184 PHE A CA 1
ATOM 1479 C C . PHE A 1 184 ? -11.768 -2.951 -0.594 1.00 96.62 184 PHE A C 1
ATOM 1481 O O . PHE A 1 184 ? -11.221 -3.873 -1.190 1.00 96.62 184 PHE A O 1
ATOM 1488 N N . ALA A 1 185 ? -12.426 -1.974 -1.227 1.00 95.44 185 ALA A N 1
ATOM 1489 C CA . ALA A 1 185 ? -12.521 -1.900 -2.683 1.00 95.44 185 ALA A CA 1
ATOM 1490 C C . ALA A 1 185 ? -11.131 -1.826 -3.333 1.00 95.44 185 ALA A C 1
ATOM 1492 O O . ALA A 1 185 ? -10.866 -2.549 -4.284 1.00 95.44 185 ALA A O 1
ATOM 1493 N N . ALA A 1 186 ? -10.211 -1.021 -2.789 1.00 95.38 186 ALA A N 1
ATOM 1494 C CA . ALA A 1 186 ? -8.844 -0.936 -3.297 1.00 95.38 186 ALA A CA 1
ATOM 1495 C C . ALA A 1 186 ? -8.084 -2.269 -3.183 1.00 95.38 186 ALA A C 1
ATOM 1497 O O . ALA A 1 186 ? -7.414 -2.659 -4.134 1.00 95.38 186 ALA A O 1
ATOM 1498 N N . VAL A 1 187 ? -8.206 -2.984 -2.054 1.00 95.56 187 VAL A N 1
ATOM 1499 C CA . VAL A 1 187 ? -7.605 -4.321 -1.887 1.00 95.56 187 VAL A CA 1
ATOM 1500 C C . VAL A 1 187 ? -8.169 -5.293 -2.916 1.00 95.56 187 VAL A C 1
ATOM 1502 O O . VAL A 1 187 ? -7.399 -5.996 -3.565 1.00 95.56 187 VAL A O 1
ATOM 1505 N N . LEU A 1 188 ? -9.493 -5.300 -3.082 1.00 93.44 188 LEU A N 1
ATOM 1506 C CA . LEU A 1 188 ? -10.159 -6.178 -4.028 1.00 93.44 188 LEU A CA 1
ATOM 1507 C C . LEU A 1 188 ? -9.709 -5.877 -5.457 1.00 93.44 188 LEU A C 1
ATOM 1509 O O . LEU A 1 188 ? -9.292 -6.810 -6.120 1.00 93.44 188 LEU A O 1
ATOM 1513 N N . THR A 1 189 ? -9.694 -4.609 -5.888 1.00 92.50 189 THR A N 1
ATOM 1514 C CA . THR A 1 189 ? -9.205 -4.161 -7.208 1.00 92.50 189 THR A CA 1
ATOM 1515 C C . THR A 1 189 ? -7.769 -4.591 -7.487 1.00 92.50 189 THR A C 1
ATOM 1517 O O . THR A 1 189 ? -7.453 -5.000 -8.602 1.00 92.50 189 THR A O 1
ATOM 1520 N N . VAL A 1 190 ? -6.892 -4.478 -6.492 1.00 92.44 190 VAL A N 1
ATOM 1521 C CA . VAL A 1 190 ? -5.464 -4.746 -6.664 1.00 92.44 190 VAL A CA 1
ATOM 1522 C C . VAL A 1 190 ? -5.161 -6.240 -6.744 1.00 92.44 190 VAL A C 1
ATOM 1524 O O . VAL A 1 19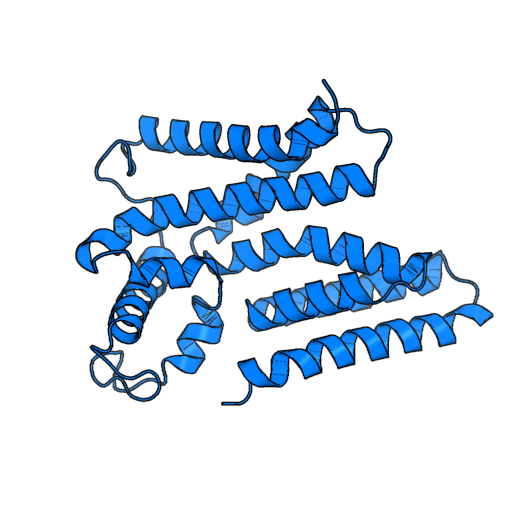0 ? -4.264 -6.661 -7.472 1.00 92.44 190 VAL A O 1
ATOM 1527 N N . ASN A 1 191 ? -5.874 -7.069 -5.981 1.00 90.69 191 ASN A N 1
ATOM 1528 C CA . ASN A 1 191 ? -5.644 -8.503 -6.030 1.00 90.69 191 ASN A CA 1
ATOM 1529 C C . ASN A 1 191 ? -6.842 -9.300 -5.504 1.00 90.69 191 ASN A C 1
ATOM 1531 O O . ASN A 1 191 ? -7.104 -9.329 -4.299 1.00 90.69 191 ASN A O 1
ATOM 1535 N N . PHE A 1 192 ? -7.518 -10.036 -6.388 1.00 82.38 192 PHE A N 1
ATOM 1536 C CA . PHE A 1 192 ? -8.640 -10.881 -5.971 1.00 82.38 192 PHE A CA 1
ATOM 1537 C C . PHE A 1 192 ? -8.203 -12.078 -5.117 1.00 82.38 192 PHE A C 1
ATOM 1539 O O . PHE A 1 192 ? -8.930 -12.477 -4.206 1.00 82.38 192 PHE A O 1
ATOM 1546 N N . TYR A 1 193 ? -7.019 -12.638 -5.382 1.00 87.69 193 TYR A N 1
ATOM 1547 C CA . TYR A 1 193 ? -6.535 -13.848 -4.716 1.00 87.69 193 TYR A CA 1
ATOM 1548 C C . TYR A 1 193 ? -6.312 -13.614 -3.215 1.00 87.69 193 TYR A C 1
ATOM 1550 O O . TYR A 1 193 ? -6.889 -14.303 -2.373 1.00 87.69 193 TYR A O 1
ATOM 1558 N N . LEU A 1 194 ? -5.551 -12.580 -2.856 1.00 91.88 194 LEU A N 1
ATOM 1559 C CA . LEU A 1 194 ? -5.332 -12.196 -1.462 1.00 91.88 194 LEU A CA 1
ATOM 1560 C C . LEU A 1 194 ? -6.570 -11.554 -0.831 1.00 91.88 194 LEU A C 1
ATOM 1562 O O . LEU A 1 194 ? -6.715 -11.599 0.393 1.00 91.88 194 LEU A O 1
ATOM 1566 N N . CYS A 1 195 ? -7.493 -11.002 -1.627 1.00 90.50 195 CYS A N 1
ATOM 1567 C CA . CYS A 1 195 ? -8.739 -10.459 -1.095 1.00 90.50 195 CYS A CA 1
ATOM 1568 C C . CYS A 1 195 ? -9.570 -11.527 -0.369 1.00 90.50 195 CYS A C 1
ATOM 1570 O O . CYS A 1 195 ? -10.198 -11.214 0.645 1.00 90.50 195 CYS A O 1
ATOM 1572 N N . TYR A 1 196 ? -9.535 -12.791 -0.805 1.00 90.50 196 TYR A N 1
ATOM 1573 C CA . TYR A 1 196 ? -10.166 -13.887 -0.063 1.00 90.50 196 TYR A CA 1
ATOM 1574 C C . TYR A 1 196 ? -9.597 -14.011 1.361 1.00 90.50 196 TYR A C 1
ATOM 1576 O O . TYR A 1 196 ? -10.354 -14.014 2.334 1.00 90.50 196 TYR A O 1
ATOM 1584 N N . MET A 1 197 ? -8.267 -14.029 1.500 1.00 94.88 197 MET A N 1
ATOM 1585 C CA . MET A 1 197 ? -7.594 -14.140 2.801 1.00 94.88 197 MET A CA 1
ATOM 1586 C C . MET A 1 197 ? -7.891 -12.930 3.695 1.00 94.88 197 MET A C 1
ATOM 1588 O O . MET A 1 197 ? -8.176 -13.079 4.885 1.00 94.88 197 MET A O 1
ATOM 1592 N N . VAL A 1 198 ? -7.890 -11.729 3.113 1.00 96.06 198 VAL A N 1
ATOM 1593 C CA . VAL A 1 198 ? -8.246 -10.489 3.814 1.00 96.06 198 VAL A CA 1
ATOM 1594 C C . VAL A 1 198 ? -9.703 -10.516 4.278 1.00 96.06 198 VAL A C 1
ATOM 1596 O O . VAL A 1 198 ? -9.993 -10.139 5.412 1.00 96.06 198 VAL A O 1
ATOM 1599 N N . THR A 1 199 ? -10.623 -10.998 3.442 1.00 95.12 199 THR A N 1
ATOM 1600 C CA . THR A 1 199 ? -12.048 -11.106 3.783 1.00 95.12 199 THR A CA 1
ATOM 1601 C C . THR A 1 199 ? -12.267 -12.112 4.908 1.00 95.12 199 THR A C 1
ATOM 1603 O O . THR A 1 199 ? -12.969 -11.803 5.872 1.00 95.12 199 THR A O 1
ATOM 1606 N N . ALA A 1 200 ? -11.615 -13.276 4.845 1.00 95.94 200 ALA A N 1
ATOM 1607 C CA . ALA A 1 200 ? -11.651 -14.269 5.916 1.00 95.94 200 ALA A CA 1
ATOM 1608 C C . ALA A 1 200 ? -11.147 -13.675 7.242 1.00 95.94 200 ALA A C 1
ATOM 1610 O O . ALA A 1 200 ? -11.823 -13.780 8.267 1.00 95.94 200 ALA A O 1
ATOM 1611 N N . PHE A 1 201 ? -10.014 -12.964 7.213 1.00 96.62 201 PHE A N 1
ATOM 1612 C CA . PHE A 1 201 ? -9.506 -12.236 8.375 1.00 96.62 201 PHE A CA 1
ATOM 1613 C C . PHE A 1 201 ? -10.528 -11.223 8.916 1.00 96.62 201 PHE A C 1
ATOM 1615 O O . PHE A 1 201 ? -10.768 -11.192 10.121 1.00 96.62 201 PHE A O 1
ATOM 1622 N N . LEU A 1 202 ? -11.156 -10.414 8.055 1.00 96.88 202 LEU A N 1
ATOM 1623 C CA . LEU A 1 202 ? -12.139 -9.410 8.471 1.00 96.88 202 LEU A CA 1
ATOM 1624 C C . LEU A 1 202 ? -13.367 -10.042 9.131 1.00 96.88 202 LEU A C 1
ATOM 1626 O O . LEU A 1 202 ? -13.810 -9.547 10.165 1.00 96.88 202 LEU A O 1
ATOM 1630 N N . VAL A 1 203 ? -13.893 -11.138 8.576 1.00 96.06 203 VAL A N 1
ATOM 1631 C CA . VAL A 1 203 ? -15.039 -11.866 9.145 1.00 96.06 203 VAL A CA 1
ATOM 1632 C C . VAL A 1 203 ? -14.692 -12.416 10.526 1.00 96.06 203 VAL A C 1
ATOM 1634 O O . VAL A 1 203 ? -15.447 -12.201 11.476 1.00 96.06 203 VAL A O 1
ATOM 1637 N N . LEU A 1 204 ? -13.533 -13.065 10.667 1.00 96.94 204 LEU A N 1
ATOM 1638 C CA . LEU A 1 204 ? -13.079 -13.618 11.945 1.00 96.94 204 LEU A CA 1
ATOM 1639 C C . LEU A 1 204 ? -12.817 -12.515 12.980 1.00 96.94 204 LEU A C 1
ATOM 1641 O O . LEU A 1 204 ? -13.307 -12.593 14.107 1.00 96.94 204 LEU A O 1
ATOM 1645 N N . ALA A 1 205 ? -12.102 -11.455 12.595 1.00 95.69 205 ALA A N 1
ATOM 1646 C CA . ALA A 1 205 ? -11.804 -10.323 13.468 1.00 95.69 205 ALA A CA 1
ATOM 1647 C C . ALA A 1 205 ? -13.079 -9.581 13.898 1.00 95.69 205 ALA A C 1
ATOM 1649 O O . ALA A 1 205 ? -13.208 -9.175 15.056 1.00 95.69 205 ALA A O 1
ATOM 1650 N N . PHE A 1 206 ? -14.042 -9.423 12.987 1.00 96.06 206 PHE A N 1
ATOM 1651 C CA . PHE A 1 206 ? -15.327 -8.800 13.284 1.00 96.06 206 PHE A CA 1
ATOM 1652 C C . PHE A 1 206 ? -16.173 -9.677 14.205 1.00 96.06 206 PHE A C 1
ATOM 1654 O O . PHE A 1 206 ? -16.719 -9.174 15.187 1.00 96.06 206 PHE A O 1
ATOM 1661 N N . GLY A 1 207 ? -16.226 -10.985 13.943 1.00 94.75 207 GLY A N 1
ATOM 1662 C CA . GLY A 1 207 ? -16.894 -11.962 14.799 1.00 94.75 207 GLY A CA 1
ATOM 1663 C C . GLY A 1 207 ? -16.342 -11.939 16.223 1.00 94.75 207 GLY A C 1
ATOM 1664 O O . GLY A 1 207 ? -17.104 -11.763 17.174 1.00 94.75 207 GLY A O 1
ATOM 1665 N N . ALA A 1 208 ? -15.016 -12.001 16.377 1.00 95.44 208 ALA A N 1
ATOM 1666 C CA . ALA A 1 208 ? -14.357 -11.890 17.676 1.00 95.44 208 ALA A CA 1
ATOM 1667 C C . ALA A 1 208 ? -14.691 -10.563 18.380 1.00 95.44 208 ALA A C 1
ATOM 1669 O O . ALA A 1 208 ? -15.055 -10.557 19.556 1.00 95.44 208 ALA A O 1
ATOM 1670 N N . TYR A 1 209 ? -14.653 -9.436 17.660 1.00 94.38 209 TYR A N 1
ATOM 1671 C CA . TYR A 1 209 ? -15.014 -8.133 18.220 1.00 94.38 209 TYR A CA 1
ATOM 1672 C C . TYR A 1 209 ? -16.478 -8.072 18.692 1.00 94.38 209 TYR A C 1
ATOM 1674 O O . TYR A 1 209 ? -16.755 -7.555 19.776 1.00 94.38 209 TYR A O 1
ATOM 1682 N N . LEU A 1 210 ? -17.424 -8.613 17.917 1.00 93.88 210 LEU A N 1
ATOM 1683 C CA . LEU A 1 210 ? -18.836 -8.657 18.305 1.00 93.88 210 LEU A CA 1
ATOM 1684 C C . LEU A 1 210 ? -19.062 -9.496 19.564 1.00 93.88 210 LEU A C 1
ATOM 1686 O O . LEU A 1 210 ? -19.884 -9.127 20.406 1.00 93.88 210 LEU A O 1
ATOM 1690 N N . LEU A 1 211 ? -18.351 -10.617 19.689 1.00 94.00 211 LEU A N 1
ATOM 1691 C CA . LEU A 1 211 ? -18.472 -11.515 20.832 1.00 94.00 211 LEU A CA 1
ATOM 1692 C C . LEU A 1 211 ? -17.885 -10.902 22.105 1.00 94.00 211 LEU A C 1
ATOM 1694 O O . LEU A 1 211 ? -18.542 -10.958 23.143 1.00 94.00 211 LEU A O 1
ATOM 1698 N N . LEU A 1 212 ? -16.698 -10.297 22.012 1.00 94.69 212 LEU A N 1
ATOM 1699 C CA . LEU A 1 212 ? -15.917 -9.850 23.168 1.00 94.69 212 LEU A CA 1
ATOM 1700 C C . LEU A 1 212 ? -16.203 -8.406 23.598 1.00 94.69 212 LEU A C 1
ATOM 1702 O O . LEU A 1 212 ? -16.050 -8.077 24.770 1.00 94.69 212 LEU A O 1
ATOM 1706 N N . CYS A 1 213 ? -16.585 -7.525 22.670 1.00 92.94 213 CYS A N 1
ATOM 1707 C CA . CYS A 1 213 ? -16.619 -6.080 22.923 1.00 92.94 213 CYS A CA 1
ATOM 1708 C C . CYS A 1 213 ? -17.989 -5.425 22.703 1.00 92.94 213 CYS A C 1
ATOM 1710 O O . CYS A 1 213 ? -18.122 -4.226 22.946 1.00 92.94 213 CYS A O 1
ATOM 1712 N N . VAL A 1 214 ? -19.001 -6.158 22.218 1.00 91.81 214 VAL A N 1
ATOM 1713 C CA . VAL A 1 214 ? -20.309 -5.582 21.855 1.00 91.81 214 VAL A CA 1
ATOM 1714 C C . VAL A 1 214 ? -21.457 -6.281 22.578 1.00 91.81 214 VAL A C 1
ATOM 1716 O O . VAL A 1 214 ? -21.633 -7.503 22.487 1.00 91.81 214 VAL A O 1
ATOM 1719 N N . LYS A 1 215 ? -22.289 -5.476 23.250 1.00 91.06 215 LYS A N 1
ATOM 1720 C CA . LYS A 1 215 ? -23.547 -5.910 23.876 1.00 91.06 215 LYS A CA 1
ATOM 1721 C C . LYS A 1 215 ? -24.495 -6.493 22.828 1.00 91.06 215 LYS A C 1
ATOM 1723 O O . LYS A 1 215 ? -24.538 -6.006 21.703 1.00 91.06 215 LYS A O 1
ATOM 1728 N N . ARG A 1 216 ? -25.275 -7.520 23.190 1.00 88.38 216 ARG A N 1
ATOM 1729 C CA . ARG A 1 216 ? -26.135 -8.265 22.243 1.00 88.38 216 ARG A CA 1
ATOM 1730 C C . ARG A 1 216 ? -27.082 -7.372 21.434 1.00 88.38 216 ARG A C 1
ATOM 1732 O O . ARG A 1 216 ? -27.252 -7.617 20.243 1.00 88.38 216 ARG A O 1
ATOM 1739 N N . GLU A 1 217 ? -27.623 -6.330 22.052 1.00 90.50 217 GLU A N 1
ATOM 1740 C CA . GLU A 1 217 ? -28.583 -5.396 21.448 1.00 90.50 217 GLU A CA 1
ATOM 1741 C C . GLU A 1 217 ? -27.991 -4.603 20.270 1.00 90.50 217 GLU A C 1
ATOM 1743 O O . GLU A 1 217 ? -28.633 -4.446 19.234 1.00 90.50 217 GLU A O 1
ATOM 1748 N N . GLU A 1 218 ? -26.726 -4.187 20.361 1.00 89.62 218 GLU A N 1
ATOM 1749 C CA . GLU A 1 218 ? -26.057 -3.397 19.317 1.00 89.62 218 GLU A CA 1
ATOM 1750 C C . GLU A 1 218 ? -25.530 -4.247 18.147 1.00 89.62 218 GLU A C 1
ATOM 1752 O O . GLU A 1 218 ? -25.118 -3.711 17.112 1.00 89.62 218 GLU A O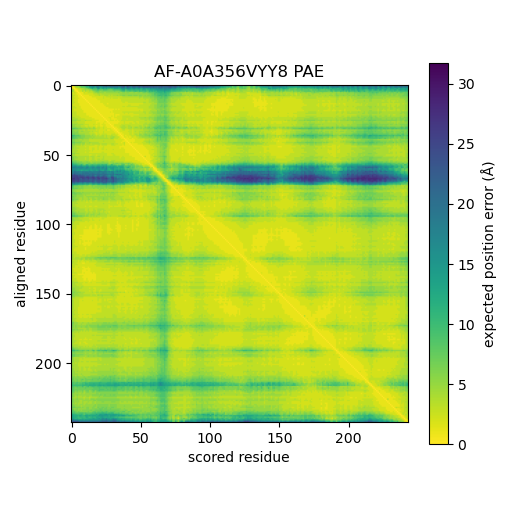 1
ATOM 1757 N N . ARG A 1 219 ? -25.506 -5.582 18.288 1.00 91.69 219 ARG A N 1
A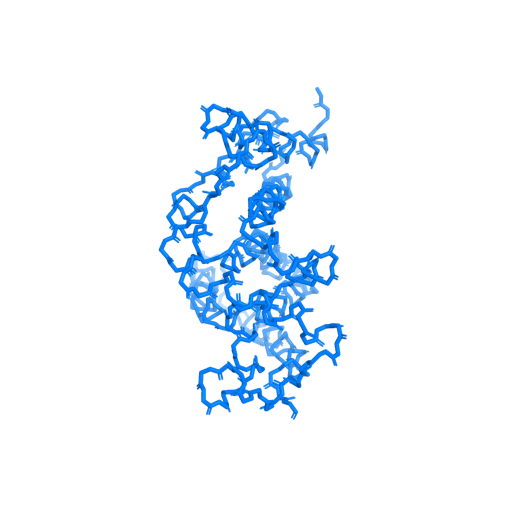TOM 1758 C CA . ARG A 1 219 ? -24.854 -6.472 17.311 1.00 91.69 219 ARG A CA 1
ATOM 1759 C C . ARG A 1 219 ? -25.517 -6.404 15.944 1.00 91.69 219 ARG A C 1
ATOM 1761 O O . ARG A 1 219 ? -24.809 -6.315 14.947 1.00 91.69 219 ARG A O 1
ATOM 1768 N N . ARG A 1 220 ? -26.855 -6.400 15.889 1.00 91.25 220 ARG A N 1
ATOM 1769 C CA . ARG A 1 220 ? -27.604 -6.384 14.619 1.00 91.25 220 ARG A CA 1
ATOM 1770 C C . ARG A 1 220 ? -27.242 -5.170 13.762 1.00 91.25 220 ARG A C 1
ATOM 1772 O O . ARG A 1 220 ? -26.911 -5.337 12.593 1.00 91.25 220 ARG A O 1
ATOM 1779 N N . GLY A 1 221 ? -27.223 -3.975 14.356 1.00 91.12 221 GLY A N 1
ATOM 1780 C CA . GLY A 1 221 ? -26.868 -2.745 13.643 1.00 91.12 221 GLY A CA 1
ATOM 1781 C C . GLY A 1 221 ? -25.439 -2.772 13.096 1.00 91.12 221 GLY A C 1
ATOM 1782 O O . GLY A 1 221 ? -25.214 -2.434 11.936 1.00 91.12 221 GLY A O 1
ATOM 1783 N N . LYS A 1 222 ? -24.469 -3.247 13.891 1.00 92.25 222 LYS A N 1
ATOM 1784 C CA . LYS A 1 222 ? -23.070 -3.356 13.441 1.00 92.25 222 LYS A CA 1
ATOM 1785 C C . LYS A 1 222 ? -22.888 -4.409 12.347 1.00 92.25 222 LYS A C 1
ATOM 1787 O O . LYS A 1 222 ? -22.118 -4.167 11.423 1.00 92.25 222 LYS A O 1
ATOM 1792 N N . ILE A 1 223 ? -23.591 -5.543 12.432 1.00 94.31 223 ILE A N 1
ATOM 1793 C CA . ILE A 1 223 ? -23.573 -6.591 11.398 1.00 94.31 223 ILE A CA 1
ATOM 1794 C C . ILE A 1 223 ? -24.097 -6.036 10.076 1.00 94.31 223 ILE A C 1
ATOM 1796 O O . ILE A 1 223 ? -23.429 -6.184 9.058 1.00 94.31 223 ILE A O 1
ATOM 1800 N N . LEU A 1 224 ? -25.244 -5.349 10.097 1.00 94.19 224 LEU A N 1
ATOM 1801 C CA . LEU A 1 224 ? -25.808 -4.723 8.900 1.00 94.19 224 LEU A CA 1
ATOM 1802 C C . LEU A 1 224 ? -24.854 -3.681 8.315 1.00 94.19 224 LEU A C 1
ATOM 1804 O O . LEU A 1 224 ? -24.608 -3.685 7.114 1.00 94.19 224 LEU A O 1
ATOM 1808 N N . LEU A 1 225 ? -24.258 -2.832 9.155 1.00 94.38 225 LEU A N 1
ATOM 1809 C CA . LEU A 1 225 ? -23.319 -1.812 8.696 1.00 94.38 225 LEU A CA 1
ATOM 1810 C C . LEU A 1 225 ? -22.067 -2.427 8.050 1.00 94.38 225 LEU A C 1
ATOM 1812 O O . LEU A 1 225 ? -21.633 -1.976 6.990 1.00 94.38 225 LEU A O 1
ATOM 1816 N N . PHE A 1 226 ? -21.490 -3.461 8.665 1.00 95.50 226 PHE A N 1
ATOM 1817 C CA . PHE A 1 226 ? -20.345 -4.185 8.111 1.00 95.50 226 PHE A CA 1
ATOM 1818 C C . PHE A 1 226 ? -20.707 -4.907 6.808 1.00 95.50 226 PHE A C 1
ATOM 1820 O O . PHE A 1 226 ? -19.987 -4.773 5.820 1.00 95.50 226 PHE A O 1
ATOM 1827 N N . GLY A 1 227 ? -21.846 -5.600 6.772 1.00 95.12 227 GLY A N 1
ATOM 1828 C CA . GLY A 1 227 ? -22.333 -6.294 5.581 1.00 95.12 227 GLY A CA 1
ATOM 1829 C C . GLY A 1 227 ? -22.573 -5.340 4.411 1.00 95.12 227 GLY A C 1
ATOM 1830 O O . GLY A 1 227 ? -22.011 -5.545 3.339 1.00 95.12 227 GLY A O 1
ATOM 1831 N N . LEU A 1 228 ? -23.320 -4.253 4.632 1.00 95.44 228 LEU A N 1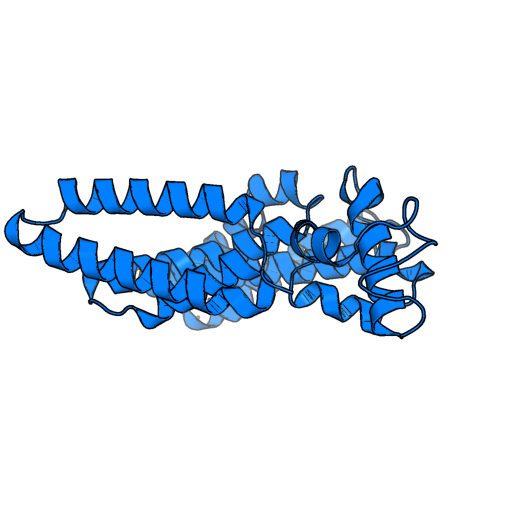
ATOM 1832 C CA . LEU A 1 228 ? -23.597 -3.246 3.604 1.00 95.44 228 LEU A CA 1
ATOM 1833 C C . LEU A 1 228 ? -22.319 -2.561 3.123 1.00 95.44 228 LEU A C 1
ATOM 1835 O O . LEU A 1 228 ? -22.093 -2.480 1.924 1.00 95.44 228 LEU A O 1
ATOM 1839 N N . SER A 1 229 ? -21.443 -2.124 4.032 1.00 94.56 229 SER A N 1
ATOM 1840 C CA . SER A 1 229 ? -20.194 -1.455 3.639 1.00 94.56 229 SER A CA 1
ATOM 1841 C C . SER A 1 229 ? -19.236 -2.363 2.860 1.00 94.56 229 SER A C 1
ATOM 1843 O O . SER A 1 229 ? -18.539 -1.871 1.971 1.00 94.56 229 SER A O 1
ATOM 1845 N N . THR A 1 230 ? -19.225 -3.667 3.157 1.00 94.81 230 THR A N 1
ATOM 1846 C CA . THR A 1 230 ? -18.449 -4.679 2.419 1.00 94.81 230 THR A CA 1
ATOM 1847 C C . THR A 1 230 ? -19.070 -4.954 1.052 1.00 94.81 230 THR A C 1
ATOM 1849 O O . THR A 1 230 ? -18.357 -4.941 0.052 1.00 94.81 230 THR A O 1
ATOM 1852 N N . LEU A 1 231 ? -20.397 -5.121 0.985 1.00 94.75 231 LEU A N 1
ATOM 1853 C CA . LEU A 1 231 ? -21.125 -5.319 -0.269 1.00 94.75 231 LEU A CA 1
ATOM 1854 C C . LEU A 1 231 ? -20.962 -4.117 -1.204 1.00 94.75 231 LEU A C 1
ATOM 1856 O O . LEU A 1 231 ? -20.649 -4.294 -2.374 1.00 94.75 231 LEU A O 1
ATOM 1860 N N . THR A 1 232 ? -21.106 -2.893 -0.690 1.00 94.50 232 THR A N 1
ATOM 1861 C CA . THR A 1 232 ? -20.858 -1.671 -1.465 1.00 94.50 232 THR A CA 1
ATOM 1862 C C . THR A 1 232 ? -19.423 -1.631 -1.981 1.00 94.50 232 THR A C 1
ATOM 1864 O O . THR A 1 232 ? -19.215 -1.328 -3.150 1.00 94.50 232 THR A O 1
ATOM 1867 N N . GLY A 1 233 ? -18.439 -1.987 -1.148 1.00 92.44 233 GLY A N 1
ATOM 1868 C CA . GLY A 1 233 ? -17.038 -2.051 -1.570 1.00 92.44 233 GLY A CA 1
ATOM 1869 C C . GLY A 1 233 ? -16.814 -3.058 -2.698 1.00 92.44 233 GLY A C 1
ATOM 1870 O O . GLY A 1 233 ? -16.138 -2.738 -3.668 1.00 92.44 233 GLY A O 1
ATOM 1871 N N . ALA A 1 234 ? -17.439 -4.235 -2.617 1.00 92.12 234 ALA A N 1
ATOM 1872 C CA . ALA A 1 234 ? -17.379 -5.243 -3.671 1.00 92.12 234 ALA A CA 1
ATOM 1873 C C . ALA A 1 234 ? -18.042 -4.759 -4.972 1.00 92.12 234 ALA A C 1
ATOM 1875 O O . ALA A 1 234 ? -17.429 -4.828 -6.036 1.00 92.12 234 ALA A O 1
ATOM 1876 N N . LEU A 1 235 ? -19.249 -4.191 -4.891 1.00 93.00 235 LEU A N 1
ATOM 1877 C CA . LEU A 1 235 ? -19.980 -3.672 -6.054 1.00 93.00 235 LEU A CA 1
ATOM 1878 C C . LEU A 1 235 ? -19.219 -2.549 -6.770 1.00 93.00 235 LEU A C 1
ATOM 1880 O O . LEU A 1 235 ? -19.219 -2.506 -7.997 1.00 93.00 235 LEU A O 1
ATOM 1884 N N . MET A 1 236 ? -18.511 -1.685 -6.031 1.00 91.44 236 MET A N 1
ATOM 1885 C CA . MET A 1 236 ? -17.659 -0.644 -6.622 1.00 91.44 236 MET A CA 1
ATOM 1886 C C . MET A 1 236 ? -16.558 -1.214 -7.524 1.00 91.44 236 MET A C 1
ATOM 1888 O O . MET A 1 236 ? -16.133 -0.546 -8.462 1.00 91.44 236 MET A O 1
ATOM 1892 N N . THR A 1 237 ? -16.104 -2.440 -7.263 1.00 90.38 237 THR A N 1
ATOM 1893 C CA . THR A 1 237 ? -15.083 -3.095 -8.090 1.00 90.38 237 THR A CA 1
ATOM 1894 C C . THR A 1 237 ? -15.655 -3.824 -9.302 1.00 90.38 237 THR A C 1
ATOM 1896 O O . THR A 1 237 ? -14.881 -4.309 -10.119 1.00 90.38 237 THR A O 1
ATOM 1899 N N . GLY A 1 238 ? -16.982 -3.873 -9.476 1.00 84.81 238 GLY A N 1
ATOM 1900 C CA . GLY A 1 238 ? -17.617 -4.548 -10.614 1.00 84.81 238 GLY A CA 1
ATOM 1901 C C . GLY A 1 238 ? -17.073 -4.087 -11.971 1.00 84.81 238 GLY A C 1
ATOM 1902 O O . GLY A 1 238 ? -16.840 -4.921 -12.833 1.00 84.81 238 GLY A O 1
ATOM 1903 N N . VAL A 1 239 ? -16.755 -2.793 -12.109 1.00 81.75 239 VAL A N 1
ATOM 1904 C CA . VAL A 1 239 ? -16.148 -2.192 -13.319 1.00 81.75 239 VAL A CA 1
ATOM 1905 C C . VAL A 1 239 ? -14.756 -2.758 -13.639 1.00 81.75 239 VAL A C 1
ATOM 1907 O O . VAL A 1 239 ? -14.309 -2.706 -14.777 1.00 81.75 239 VAL A O 1
ATOM 1910 N N . VAL A 1 240 ? -14.049 -3.278 -12.636 1.00 81.62 240 VAL A N 1
ATOM 1911 C CA . VAL A 1 240 ? -12.712 -3.868 -12.796 1.00 81.62 240 VAL A CA 1
ATOM 1912 C C . VAL A 1 240 ? -12.812 -5.352 -13.160 1.00 81.62 240 VAL A C 1
ATOM 1914 O O . VAL A 1 240 ? -12.024 -5.845 -13.962 1.00 81.62 240 VAL A O 1
ATOM 1917 N N . TRP A 1 241 ? -13.772 -6.070 -12.570 1.00 78.12 241 TRP A N 1
ATOM 1918 C CA . TRP A 1 241 ? -13.864 -7.533 -12.673 1.00 78.12 241 TRP A CA 1
ATOM 1919 C C . TRP A 1 241 ? -14.749 -8.030 -13.814 1.00 78.12 241 TRP A C 1
ATOM 1921 O O . TRP A 1 241 ? -14.525 -9.135 -14.304 1.00 78.12 241 TRP A O 1
ATOM 1931 N N . LEU A 1 242 ? -15.748 -7.249 -14.221 1.00 73.12 242 LEU A N 1
ATOM 1932 C CA . LEU A 1 242 ? -16.666 -7.591 -15.304 1.00 73.12 242 LEU A CA 1
ATOM 1933 C C . LEU A 1 242 ? -16.253 -6.791 -16.552 1.00 73.12 242 LEU A C 1
ATOM 1935 O O . LEU A 1 242 ? -16.489 -5.581 -16.562 1.00 73.12 242 LEU A O 1
ATOM 1939 N N . PRO A 1 243 ? -15.575 -7.421 -17.534 1.00 59.81 243 PRO A N 1
ATOM 1940 C CA . PRO A 1 243 ? -15.209 -6.766 -18.789 1.00 59.81 243 PRO A CA 1
ATOM 1941 C C . PRO A 1 243 ? -16.433 -6.375 -19.626 1.00 59.81 243 PRO A C 1
ATOM 1943 O O . PRO A 1 243 ? -17.487 -7.042 -19.497 1.00 59.81 243 PRO A O 1
#

Solvent-accessible surface area (backbone atoms only — not comparable to full-atom values): 12486 Å² total; per-residue (Å²): 124,65,56,74,52,24,60,54,51,10,22,50,50,40,40,52,56,53,49,50,52,24,52,76,68,30,18,37,94,69,37,90,38,56,78,65,40,70,57,18,58,75,44,48,43,57,51,46,38,51,49,23,35,35,71,68,68,75,46,54,61,65,58,26,76,90,46,88,83,42,47,50,44,58,62,50,34,42,68,58,45,33,46,83,71,54,61,55,31,64,81,48,58,65,93,48,43,61,44,47,50,37,53,52,50,48,54,42,37,23,46,21,5,29,28,36,21,55,30,42,57,73,75,40,71,87,55,51,35,65,59,33,19,50,52,5,30,50,57,33,66,26,71,65,44,76,68,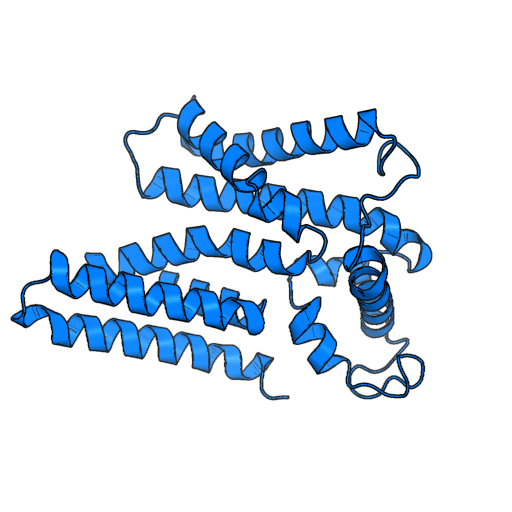40,54,41,50,58,50,56,45,53,46,58,22,40,44,34,46,26,52,49,10,46,57,33,28,77,76,67,69,43,45,65,55,23,22,52,34,48,21,48,34,39,57,33,25,55,76,61,34,53,59,53,48,53,50,49,53,52,54,48,51,52,43,46,71,76,75,43,60,77,84,58,43,62,61,52,51,51,51,52,50,50,35,50,51,52,14,54,58,70,33,42,77,76,74,53,130

Secondary structure (DSSP, 8-state):
--GGGHHHHHHHHHHHHHHHHHHHTTBTTSSSB----THIIIIIHHHHHHHHHHHTTSS-SS--TTSTTT--HHHHIIIII-SGGGGGGGGS-GGGHHHHHHHHHHHHHHHHHHHHHHHHHHH-TT--HHHHHHHHHHHHTSHHHHHHTTSTTHHHHHHHHHHHHHHHHHHHHH---HHHHHHHHHHHHH-HHHHHHHHHHHHHHHHHHHHHHS-HHHHHHHHHHHHHHHHHHHHHTHHHH--